Protein AF-A0A7X0BW01-F1 (afdb_monomer_lite)

Radius of gyration: 26.73 Å; chains: 1; bounding box: 48×59×83 Å

Foldseek 3Di:
DDPPPDDDPPVVVVVVVVVVVVVVVVVVVVVVVVVVLVVQLVVCVVVVVQDQLCLCVVVPADPQFDDDPLNGSSHDLQSRKGKGDKDKDFDPDPDFDDDPDDDTDGWIWIWIWMDHSPRPAIWIWIATPDPDTDTHGPVRVVVVVVVVVQVVCVVVVNHDPPADCADPVRAGPPPPPCVRPPDVPPPDD

InterPro domains:
  IPR054202 Protein of unknown function DUF6907 [PF21848] (56-156)

pLDDT: mean 80.4, std 12.15, range [48.12, 98.0]

Secondary structure (DSSP, 8-state):
----PPPPPHHHHHHHHHHHHHHHHHHHHHHHHHHHHHHHHHHHHHTT-----THHHHSPPPTT----GGGSTTS-TTT-EEE-PPEEEEE--S--EEETTTEEEPEEEEEEEEEETT-SS-EEEEEETTTEEEEEEHHHHHHHHHHHHHHHHHHTT----SS-SS-TTS--S-TT-TTTS--TT----

Sequence (189 aa):
MGNSTPEIPPTVRERALEAGRRAVEDYERTYQAEMRAHENAAHARQSGTAQPARWLADDPCPDWCVGSIDREDGTHPDDRAHFGPTHIVELVTMESTVSGHDRWEPVEAQIALDKRYREREARVIIGTGDDTHVWATLAEAEEIATTILDLVRQARGTWTPVVLPFDPNGGCPDATCANCHPLPGEVSA

Structure (mmCIF, N/CA/C/O backbone):
data_AF-A0A7X0BW01-F1
#
_entry.id   AF-A0A7X0BW01-F1
#
loop_
_atom_site.group_PDB
_atom_site.id
_atom_site.type_symbol
_atom_site.label_atom_id
_atom_site.label_alt_id
_atom_site.label_comp_id
_atom_site.label_asym_id
_atom_site.label_entity_id
_atom_site.label_seq_id
_atom_site.pdbx_PDB_ins_code
_atom_site.Cartn_x
_atom_site.Cartn_y
_atom_site.Cartn_z
_atom_site.occupancy
_atom_site.B_iso_or_equiv
_atom_site.auth_seq_id
_atom_site.auth_comp_id
_atom_site.auth_asym_id
_atom_site.auth_atom_id
_atom_site.pdbx_PDB_model_num
ATOM 1 N N . MET A 1 1 ? -12.376 38.011 25.607 1.00 48.22 1 MET A N 1
ATOM 2 C CA . MET A 1 1 ? -11.550 36.841 25.970 1.00 48.22 1 MET A CA 1
ATOM 3 C C . MET A 1 1 ? -10.457 36.759 24.922 1.00 48.22 1 MET A C 1
ATOM 5 O O . MET A 1 1 ? -10.793 36.671 23.750 1.00 48.22 1 MET A O 1
ATOM 9 N N . GLY A 1 2 ? -9.197 36.979 25.301 1.00 56.53 2 GLY A N 1
ATOM 10 C CA . GLY A 1 2 ? -8.091 37.021 24.343 1.00 56.53 2 GLY A CA 1
ATOM 11 C C . GLY A 1 2 ? -7.741 35.612 23.875 1.00 56.53 2 GLY A C 1
ATOM 12 O O . GLY A 1 2 ? -7.354 34.790 24.698 1.00 56.53 2 GLY A O 1
ATOM 13 N N . ASN A 1 3 ? -7.886 35.342 22.578 1.00 56.44 3 ASN A N 1
ATOM 14 C CA . ASN A 1 3 ? -7.335 34.145 21.946 1.00 56.44 3 ASN A CA 1
ATOM 15 C C . ASN A 1 3 ? -5.812 34.307 21.867 1.00 56.44 3 ASN A C 1
ATOM 17 O O . ASN A 1 3 ? -5.302 34.894 20.915 1.00 56.44 3 ASN A O 1
ATOM 21 N N . SER A 1 4 ? -5.079 33.828 22.871 1.00 64.31 4 SER A N 1
ATOM 22 C CA . SER A 1 4 ? -3.644 33.595 22.720 1.00 64.31 4 SER A CA 1
ATOM 23 C C . SER A 1 4 ? -3.467 32.263 22.000 1.00 64.31 4 SER A C 1
ATOM 25 O O . SER A 1 4 ? -3.675 31.206 22.598 1.00 64.31 4 SER A O 1
ATOM 27 N N . THR A 1 5 ? -3.124 32.307 20.715 1.00 65.81 5 THR A N 1
ATOM 28 C CA . THR A 1 5 ? -2.703 31.111 19.982 1.00 65.81 5 THR A CA 1
ATOM 29 C C . THR A 1 5 ? -1.501 30.507 20.713 1.00 65.81 5 THR A C 1
ATOM 31 O O . THR A 1 5 ? -0.536 31.236 20.955 1.00 65.81 5 THR A O 1
ATOM 34 N N . PRO A 1 6 ? -1.542 29.227 21.116 1.00 74.88 6 PRO A N 1
ATOM 35 C CA . PRO A 1 6 ? -0.418 28.615 21.807 1.00 74.88 6 PRO A CA 1
ATOM 36 C C . PRO A 1 6 ? 0.817 28.613 20.900 1.00 74.88 6 PRO A C 1
ATOM 38 O O . PRO A 1 6 ? 0.754 28.186 19.746 1.00 74.88 6 PRO A O 1
ATOM 41 N N . GLU A 1 7 ? 1.941 29.113 21.415 1.00 77.00 7 GLU A N 1
ATOM 42 C CA . GLU A 1 7 ? 3.214 29.060 20.701 1.00 77.00 7 GLU A CA 1
ATOM 43 C C . GLU A 1 7 ? 3.715 27.615 20.624 1.00 77.00 7 GLU A C 1
ATOM 45 O O . GLU A 1 7 ? 3.757 26.889 21.619 1.00 77.00 7 GLU A O 1
ATOM 50 N N . ILE A 1 8 ? 4.116 27.200 19.423 1.00 74.56 8 ILE A N 1
ATOM 51 C CA . ILE A 1 8 ? 4.723 25.889 19.193 1.00 74.56 8 ILE A CA 1
ATOM 52 C C . ILE A 1 8 ? 6.082 25.856 19.909 1.00 74.56 8 ILE A C 1
ATOM 54 O O . ILE A 1 8 ? 6.913 26.729 19.637 1.00 74.56 8 ILE A O 1
ATOM 58 N N . PRO A 1 9 ? 6.359 24.849 20.761 1.00 83.25 9 PRO A N 1
ATOM 59 C CA . PRO A 1 9 ? 7.653 24.725 21.420 1.00 83.25 9 PRO A CA 1
ATOM 60 C C . PRO A 1 9 ? 8.809 24.736 20.400 1.00 83.25 9 PRO A C 1
ATOM 62 O O . PRO A 1 9 ? 8.703 24.064 19.367 1.00 83.25 9 PRO A O 1
ATOM 65 N N . PRO A 1 10 ? 9.934 25.427 20.670 1.00 78.62 10 PRO A N 1
ATOM 66 C CA . PRO A 1 10 ? 11.065 25.509 19.738 1.00 78.62 10 PRO A CA 1
ATOM 67 C C . PRO A 1 10 ? 11.556 24.141 19.241 1.00 78.62 10 PRO A C 1
ATOM 69 O O . PRO A 1 10 ? 11.809 23.964 18.055 1.00 78.62 10 PRO A O 1
ATOM 72 N N . THR A 1 11 ? 11.556 23.133 20.115 1.00 83.50 11 THR A N 1
ATOM 73 C CA . THR A 1 11 ? 11.957 21.753 19.794 1.00 83.50 11 THR A CA 1
ATOM 74 C C . THR A 1 11 ? 10.998 21.031 18.843 1.00 83.50 11 THR A C 1
ATOM 76 O O . THR A 1 11 ? 11.386 20.082 18.164 1.00 83.50 11 THR A O 1
ATOM 79 N N . VAL A 1 12 ? 9.726 21.433 18.787 1.00 75.75 12 VAL A N 1
ATOM 80 C CA . VAL A 1 12 ? 8.759 20.915 17.805 1.00 75.75 12 VAL A CA 1
ATOM 81 C C . VAL A 1 12 ? 9.012 21.574 16.452 1.00 75.75 12 VAL A C 1
ATOM 83 O O . VAL A 1 12 ? 9.087 20.878 15.444 1.00 75.75 12 VAL A O 1
ATOM 86 N N . ARG A 1 13 ? 9.232 22.895 16.436 1.00 77.19 13 ARG A N 1
ATOM 87 C CA . ARG A 1 13 ? 9.557 23.645 15.215 1.00 77.19 13 ARG A CA 1
ATOM 88 C C . ARG A 1 13 ? 10.853 23.153 14.567 1.00 77.19 13 ARG A C 1
ATOM 90 O O . ARG A 1 13 ? 10.880 22.928 13.364 1.00 77.19 13 ARG A O 1
ATOM 97 N N . GLU A 1 14 ? 11.912 22.964 15.348 1.00 85.00 14 GLU A N 1
ATOM 98 C CA . GLU A 1 14 ? 13.200 22.468 14.848 1.00 85.00 14 GLU A CA 1
ATOM 99 C C . GLU A 1 14 ? 13.086 21.063 14.251 1.00 85.00 14 GLU A C 1
ATOM 101 O O . GLU A 1 14 ? 13.599 20.826 13.158 1.00 85.00 14 GLU A O 1
ATOM 106 N N . ARG A 1 15 ? 12.358 20.154 14.918 1.00 76.31 15 ARG A N 1
ATOM 107 C CA . ARG A 1 15 ? 12.098 18.803 14.396 1.00 76.31 15 ARG A CA 1
ATOM 108 C C . ARG A 1 15 ? 11.312 18.831 13.091 1.00 76.31 15 ARG A C 1
ATOM 110 O O . ARG A 1 15 ? 11.663 18.096 12.177 1.00 76.31 15 ARG A O 1
ATOM 117 N N . ALA A 1 16 ? 10.298 19.689 12.987 1.00 73.56 16 ALA A N 1
ATOM 118 C CA . ALA A 1 16 ? 9.530 19.846 11.755 1.00 73.56 16 ALA A CA 1
ATOM 119 C C . ALA A 1 16 ? 10.402 20.372 10.600 1.00 73.56 16 ALA A C 1
ATOM 121 O O . ALA A 1 16 ? 10.333 19.852 9.491 1.00 73.56 16 ALA A O 1
ATOM 122 N N . LEU A 1 17 ? 11.269 21.357 10.864 1.00 84.75 17 LEU A N 1
ATOM 123 C CA . LEU A 1 17 ? 12.189 21.894 9.856 1.00 84.75 17 LEU A CA 1
ATOM 124 C C . LEU A 1 17 ? 13.237 20.868 9.408 1.00 84.75 17 LEU A C 1
ATOM 126 O O . LEU A 1 17 ? 13.568 20.811 8.228 1.00 84.75 17 LEU A O 1
ATOM 130 N N . GLU A 1 18 ? 13.771 20.072 10.334 1.00 84.25 18 GLU A N 1
ATOM 131 C CA . GLU A 1 18 ? 14.698 18.985 10.009 1.00 84.25 18 GLU A CA 1
ATOM 132 C C . GLU A 1 18 ? 14.020 17.883 9.191 1.00 84.25 18 GLU A C 1
ATOM 134 O O . GLU A 1 18 ? 14.576 17.454 8.184 1.00 84.25 18 GLU A O 1
ATOM 139 N N . ALA A 1 19 ? 12.811 17.463 9.577 1.00 71.75 19 ALA A N 1
ATOM 140 C CA . ALA A 1 19 ? 12.033 16.488 8.816 1.00 71.75 19 ALA A CA 1
ATOM 141 C C . ALA A 1 19 ? 11.756 16.985 7.389 1.00 71.75 19 ALA A C 1
ATOM 143 O O . ALA A 1 19 ? 11.972 16.244 6.436 1.00 71.75 19 ALA A O 1
ATOM 144 N N . GLY A 1 20 ? 11.374 18.259 7.236 1.00 76.44 20 GLY A N 1
ATOM 145 C CA . GLY A 1 20 ? 11.162 18.870 5.924 1.00 76.44 20 GLY A CA 1
ATOM 146 C C . GLY A 1 20 ? 12.425 18.899 5.059 1.00 76.44 20 GLY A C 1
ATOM 147 O O . GLY A 1 20 ? 12.356 18.581 3.878 1.00 76.44 20 GLY A O 1
ATOM 148 N N . ARG A 1 21 ? 13.596 19.220 5.633 1.00 87.75 21 ARG A N 1
ATOM 149 C CA . ARG A 1 21 ? 14.869 19.161 4.890 1.00 87.75 21 ARG A CA 1
ATOM 150 C C . ARG A 1 21 ? 15.194 17.750 4.412 1.00 87.75 21 ARG A C 1
ATOM 152 O O . ARG A 1 21 ? 15.541 17.586 3.250 1.00 87.75 21 ARG A O 1
ATOM 159 N N . ARG A 1 22 ? 15.044 16.745 5.281 1.00 74.94 22 ARG A N 1
ATOM 160 C CA . ARG A 1 22 ? 15.290 15.342 4.911 1.00 74.94 22 ARG A CA 1
ATOM 161 C C . ARG A 1 22 ? 14.363 14.871 3.801 1.00 74.94 22 ARG A C 1
ATOM 163 O O . ARG A 1 22 ? 14.842 14.274 2.851 1.00 74.94 22 ARG A O 1
ATOM 170 N N . ALA A 1 23 ? 13.076 15.203 3.887 1.00 69.69 23 ALA A N 1
ATOM 171 C CA . ALA A 1 23 ? 12.111 14.867 2.845 1.00 69.69 23 ALA A CA 1
ATOM 172 C C . ALA A 1 23 ? 12.516 15.458 1.482 1.00 69.69 23 ALA A C 1
ATOM 174 O O . ALA A 1 23 ? 12.480 14.758 0.475 1.00 69.69 23 ALA A O 1
ATOM 175 N N . VAL A 1 24 ? 12.978 16.716 1.450 1.00 80.19 24 VAL A N 1
ATOM 176 C CA . VAL A 1 24 ? 13.491 17.344 0.218 1.00 80.19 24 VAL A CA 1
ATOM 177 C C . VAL A 1 24 ? 14.737 16.624 -0.306 1.00 80.19 24 VAL A C 1
ATOM 179 O O . VAL A 1 24 ? 14.799 16.308 -1.490 1.00 80.19 24 VAL A O 1
ATOM 182 N N . GLU A 1 25 ? 15.715 16.333 0.556 1.00 83.31 25 GLU A N 1
ATOM 183 C CA . GLU A 1 25 ? 16.947 15.631 0.163 1.00 83.31 25 GLU A CA 1
ATOM 184 C C . GLU A 1 25 ? 16.672 14.215 -0.372 1.00 83.31 25 GLU A C 1
ATOM 186 O O . GLU A 1 25 ? 17.301 13.775 -1.338 1.00 83.31 25 GLU A O 1
ATOM 191 N N . ASP A 1 26 ? 15.733 13.495 0.242 1.00 68.56 26 ASP A N 1
ATOM 192 C CA . ASP A 1 26 ? 15.339 12.156 -0.189 1.00 68.56 26 ASP A CA 1
ATOM 193 C C . ASP A 1 26 ? 14.567 12.202 -1.512 1.00 68.56 26 ASP A C 1
ATOM 195 O O . ASP A 1 26 ? 14.881 11.430 -2.421 1.00 68.56 26 ASP A O 1
ATOM 199 N N . TYR A 1 27 ? 13.657 13.165 -1.680 1.00 72.06 27 TYR A N 1
ATOM 200 C CA . TYR A 1 27 ? 12.967 13.398 -2.948 1.00 72.06 27 TYR A CA 1
ATOM 201 C C . TYR A 1 27 ? 13.948 13.711 -4.088 1.00 72.06 27 TYR A C 1
ATOM 203 O O . TYR A 1 27 ? 13.890 13.089 -5.149 1.00 72.06 27 TYR A O 1
ATOM 211 N N . GLU A 1 28 ? 14.898 14.629 -3.877 1.00 80.81 28 GLU A N 1
ATOM 212 C CA . GLU A 1 28 ? 15.907 14.977 -4.886 1.00 80.81 28 GLU A CA 1
ATOM 213 C C . GLU A 1 28 ? 16.754 13.764 -5.294 1.00 80.81 28 GLU A C 1
ATOM 215 O O . GLU A 1 28 ? 17.063 13.581 -6.476 1.00 80.81 28 GLU A O 1
ATOM 220 N N . ARG A 1 29 ? 17.113 12.911 -4.329 1.00 74.56 29 ARG A N 1
ATOM 221 C CA . ARG A 1 29 ? 17.877 11.683 -4.575 1.00 74.56 29 ARG A CA 1
ATOM 222 C C . ARG A 1 29 ? 17.091 10.694 -5.433 1.00 74.56 29 ARG A C 1
ATOM 224 O O . ARG A 1 29 ? 17.661 10.149 -6.382 1.00 74.56 29 ARG A O 1
ATOM 231 N N . THR A 1 30 ? 15.815 10.485 -5.112 1.00 67.44 30 THR A N 1
ATOM 232 C CA . THR A 1 30 ? 14.902 9.613 -5.863 1.00 67.44 30 THR A CA 1
ATOM 233 C C . THR A 1 30 ? 14.715 10.131 -7.283 1.00 67.44 30 THR A C 1
ATOM 235 O O . THR A 1 30 ? 15.015 9.415 -8.236 1.00 67.44 30 THR A O 1
ATOM 238 N N . TYR A 1 31 ? 14.384 11.414 -7.438 1.00 76.69 31 TYR A N 1
ATOM 239 C CA . TYR A 1 31 ? 14.220 12.049 -8.745 1.00 76.69 31 TYR A CA 1
ATOM 240 C C . TYR A 1 31 ? 15.479 11.916 -9.620 1.00 76.69 31 TYR A C 1
ATOM 242 O O . TYR A 1 31 ? 15.415 11.539 -10.789 1.00 76.69 31 TYR A O 1
ATOM 250 N N . GLN A 1 32 ? 16.670 12.156 -9.061 1.00 78.56 32 GLN A N 1
ATOM 251 C CA . GLN A 1 32 ? 17.926 11.981 -9.800 1.00 78.56 32 GLN A CA 1
ATOM 252 C C . GLN A 1 32 ? 18.214 10.523 -10.182 1.00 78.56 32 GLN A C 1
ATOM 254 O O . GLN A 1 32 ? 18.934 10.275 -11.155 1.00 78.56 32 GLN A O 1
ATOM 259 N N . ALA A 1 33 ? 17.755 9.551 -9.394 1.00 67.62 33 ALA A N 1
ATOM 260 C CA . ALA A 1 33 ? 17.881 8.137 -9.730 1.00 67.62 33 ALA A CA 1
ATOM 261 C C . ALA A 1 33 ? 16.943 7.767 -10.889 1.00 67.62 33 ALA A C 1
ATOM 263 O O . ALA A 1 33 ? 17.402 7.164 -11.861 1.00 67.62 33 ALA A O 1
ATOM 264 N N . GLU A 1 34 ? 15.688 8.216 -10.841 1.00 71.38 34 GLU A N 1
ATOM 265 C CA . GLU A 1 34 ? 14.697 8.022 -11.907 1.00 71.38 34 GLU A CA 1
ATOM 266 C C . GLU A 1 34 ? 15.150 8.646 -13.228 1.00 71.38 34 GLU A C 1
ATOM 268 O O . GLU A 1 34 ? 15.143 7.984 -14.267 1.00 71.38 34 GLU A O 1
ATOM 273 N N . MET A 1 35 ? 15.638 9.891 -13.199 1.00 82.50 35 MET A N 1
ATOM 274 C CA . MET A 1 35 ? 16.142 10.560 -14.402 1.00 82.50 35 MET A CA 1
ATOM 275 C C . MET A 1 35 ? 17.309 9.796 -15.036 1.00 82.50 35 MET A C 1
ATOM 277 O O . MET A 1 35 ? 17.333 9.603 -16.252 1.00 82.50 35 MET A O 1
ATOM 281 N N . ARG A 1 36 ? 18.238 9.276 -14.224 1.00 73.56 36 ARG A N 1
ATOM 282 C CA . ARG A 1 36 ? 19.332 8.423 -14.717 1.00 73.56 36 ARG A CA 1
ATOM 283 C C . ARG A 1 36 ? 18.824 7.100 -15.288 1.00 73.56 36 ARG A C 1
ATOM 285 O O . ARG A 1 36 ? 19.354 6.636 -16.296 1.00 73.56 36 ARG A O 1
ATOM 292 N N . ALA A 1 37 ? 17.810 6.487 -14.679 1.00 67.25 37 ALA A N 1
ATOM 293 C CA . ALA A 1 37 ? 17.191 5.273 -15.206 1.00 67.25 37 ALA A CA 1
ATOM 294 C C . ALA A 1 37 ? 16.538 5.529 -16.577 1.00 67.25 37 ALA A C 1
ATOM 296 O O . ALA A 1 37 ? 16.780 4.777 -17.525 1.00 67.25 37 ALA A O 1
ATOM 297 N N . HIS A 1 38 ? 15.810 6.640 -16.723 1.00 72.69 38 HIS A N 1
ATOM 298 C CA . HIS A 1 38 ? 15.234 7.076 -17.995 1.00 72.69 38 HIS A CA 1
ATOM 299 C C . HIS A 1 38 ? 16.296 7.328 -19.072 1.00 72.69 38 HIS A C 1
ATOM 301 O O . HIS A 1 38 ? 16.141 6.862 -20.204 1.00 72.69 38 HIS A O 1
ATOM 307 N N . GLU A 1 39 ? 17.384 8.025 -18.735 1.00 77.50 39 GLU A N 1
ATOM 308 C CA . GLU A 1 39 ? 18.507 8.269 -19.648 1.00 77.50 39 GLU A CA 1
ATOM 309 C C . GLU A 1 39 ? 19.168 6.960 -20.098 1.00 77.50 39 GLU A C 1
ATOM 311 O O . GLU A 1 39 ? 19.379 6.753 -21.295 1.00 77.50 39 GLU A O 1
ATOM 316 N N . ASN A 1 40 ? 19.422 6.035 -19.167 1.00 71.19 40 ASN A N 1
ATOM 317 C CA . ASN A 1 40 ? 19.983 4.718 -19.470 1.00 71.19 40 ASN A CA 1
ATOM 318 C C . ASN A 1 40 ? 19.064 3.906 -20.396 1.00 71.19 40 ASN A C 1
ATOM 320 O O . ASN A 1 40 ? 19.535 3.312 -21.370 1.00 71.19 40 ASN A O 1
ATOM 324 N N . ALA A 1 41 ? 17.753 3.911 -20.139 1.00 67.69 41 ALA A N 1
ATOM 325 C CA . ALA A 1 41 ? 16.766 3.230 -20.975 1.00 67.69 41 ALA A CA 1
ATOM 326 C C . ALA A 1 41 ? 16.662 3.858 -22.376 1.00 67.69 41 ALA A C 1
ATOM 328 O O . ALA A 1 41 ? 16.541 3.151 -23.380 1.00 67.69 41 ALA A O 1
ATOM 329 N N . ALA A 1 42 ? 16.720 5.189 -22.476 1.00 77.12 42 ALA A N 1
ATOM 330 C CA . ALA A 1 42 ? 16.749 5.894 -23.755 1.00 77.12 42 ALA A CA 1
ATOM 331 C C . ALA A 1 42 ? 18.024 5.569 -24.545 1.00 77.12 42 ALA A C 1
ATOM 333 O O . ALA A 1 42 ? 17.939 5.238 -25.730 1.00 77.12 42 ALA A O 1
ATOM 334 N N . HIS A 1 43 ? 19.186 5.584 -23.886 1.00 74.00 43 HIS A N 1
ATOM 335 C CA . HIS A 1 43 ? 20.457 5.207 -24.492 1.00 74.00 43 HIS A CA 1
ATOM 336 C C . HIS A 1 43 ? 20.419 3.763 -25.003 1.00 74.00 43 HIS A C 1
ATOM 338 O O . HIS A 1 43 ? 20.726 3.532 -26.167 1.00 74.00 43 HIS A O 1
ATOM 344 N N . ALA A 1 44 ? 19.958 2.804 -24.190 1.00 67.44 44 ALA A N 1
ATOM 345 C CA . ALA A 1 44 ? 19.849 1.397 -24.582 1.00 67.44 44 ALA A CA 1
ATOM 346 C C . ALA A 1 44 ? 18.940 1.180 -25.806 1.00 67.44 44 ALA A C 1
ATOM 348 O O . ALA A 1 44 ? 19.247 0.351 -26.669 1.00 67.44 44 ALA A O 1
ATOM 349 N N . ARG A 1 45 ? 17.838 1.939 -25.910 1.00 74.50 45 ARG A N 1
ATOM 350 C CA . ARG A 1 45 ? 16.964 1.939 -27.094 1.00 74.50 45 ARG A CA 1
ATOM 351 C C . ARG A 1 45 ? 17.681 2.487 -28.326 1.00 74.50 45 ARG A C 1
ATOM 353 O O . ARG A 1 45 ? 17.626 1.865 -29.383 1.00 74.50 45 ARG A O 1
ATOM 360 N N . GLN A 1 46 ? 18.381 3.613 -28.192 1.00 81.06 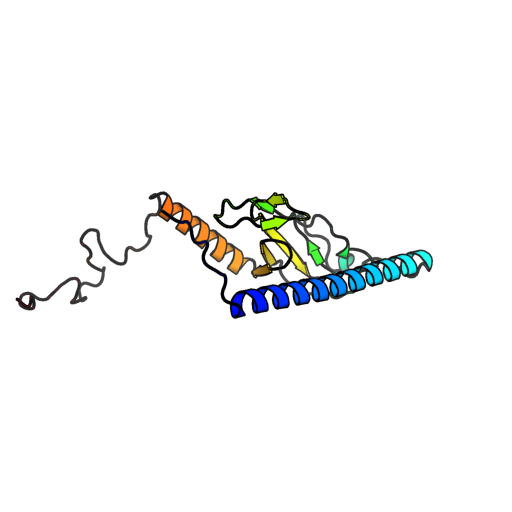46 GLN A N 1
ATOM 361 C CA . GLN A 1 46 ? 19.121 4.236 -29.295 1.00 81.06 46 GLN A CA 1
ATOM 362 C C . GLN A 1 46 ? 20.297 3.377 -29.780 1.00 81.06 46 GLN A C 1
ATOM 364 O O . GLN A 1 46 ? 20.541 3.302 -30.982 1.00 81.06 46 GLN A O 1
ATOM 369 N N . SER A 1 47 ? 21.000 2.693 -28.874 1.00 79.69 47 SER A N 1
ATOM 370 C CA . SER A 1 47 ? 22.108 1.792 -29.206 1.00 79.69 47 SER A CA 1
ATOM 371 C C . SER A 1 47 ? 21.659 0.404 -29.673 1.00 79.69 47 SER A C 1
ATOM 373 O O . SER A 1 47 ? 22.510 -0.419 -30.008 1.00 79.69 47 SER A O 1
ATOM 375 N N . GLY A 1 48 ? 20.352 0.110 -29.679 1.00 75.31 48 GLY A N 1
ATOM 376 C CA . GLY A 1 48 ? 19.819 -1.214 -30.018 1.00 75.31 48 GLY A CA 1
ATOM 377 C C . GLY A 1 48 ? 20.241 -2.316 -29.038 1.00 75.31 48 GLY A C 1
ATOM 378 O O . GLY A 1 48 ? 20.194 -3.495 -29.380 1.00 75.31 48 GLY A O 1
ATOM 379 N N . THR A 1 49 ? 20.687 -1.943 -27.835 1.00 70.19 49 THR A N 1
ATOM 380 C CA . THR A 1 49 ? 21.108 -2.876 -26.778 1.00 70.19 49 THR A CA 1
ATOM 381 C C . THR A 1 49 ? 20.013 -3.131 -25.749 1.00 70.19 49 THR A C 1
ATOM 383 O O . THR A 1 49 ? 20.237 -3.900 -24.815 1.00 70.19 49 THR A O 1
ATOM 386 N N . ALA A 1 50 ? 18.847 -2.494 -25.895 1.00 64.88 50 ALA A N 1
ATOM 387 C CA . ALA A 1 50 ? 17.646 -2.864 -25.161 1.00 64.88 50 ALA A CA 1
ATOM 388 C C . ALA A 1 50 ? 17.371 -4.356 -25.403 1.00 64.88 50 ALA A C 1
ATOM 390 O O . ALA A 1 50 ? 17.233 -4.794 -26.547 1.00 64.88 50 ALA A O 1
ATOM 391 N N . GLN A 1 51 ? 17.387 -5.151 -24.334 1.00 56.06 51 GLN A N 1
ATOM 392 C CA . GLN A 1 51 ? 17.040 -6.563 -24.423 1.00 56.06 51 GLN A CA 1
ATOM 393 C C . GLN A 1 51 ? 15.596 -6.739 -23.986 1.00 56.06 51 GLN A C 1
ATOM 395 O O . GLN A 1 51 ? 15.312 -6.291 -22.876 1.00 56.06 51 GLN A O 1
ATOM 400 N N . PRO A 1 52 ? 14.750 -7.459 -24.759 1.00 59.88 52 PRO A N 1
ATOM 401 C CA . PRO A 1 52 ? 13.388 -7.783 -24.349 1.00 59.88 52 PRO A CA 1
ATOM 402 C C . PRO A 1 52 ? 13.385 -8.230 -22.895 1.00 59.88 52 PRO A C 1
ATOM 404 O O . PRO A 1 52 ? 14.295 -8.962 -22.494 1.00 59.88 52 PRO A O 1
ATOM 407 N N . ALA A 1 53 ? 12.390 -7.797 -22.126 1.00 65.06 53 ALA A N 1
ATOM 408 C CA . ALA A 1 53 ? 12.119 -8.176 -20.752 1.00 65.06 53 ALA A CA 1
ATOM 409 C C . ALA A 1 53 ? 11.883 -9.691 -20.674 1.00 65.06 53 ALA A C 1
ATOM 411 O O . ALA A 1 53 ? 10.774 -10.168 -20.469 1.00 65.06 53 ALA A O 1
ATOM 412 N N . ARG A 1 54 ? 12.954 -10.476 -20.856 1.00 75.06 54 ARG A N 1
ATOM 413 C CA . ARG A 1 54 ? 12.954 -11.943 -20.924 1.00 75.06 54 ARG A CA 1
ATOM 414 C C . ARG A 1 54 ? 12.333 -12.545 -19.677 1.00 75.06 54 ARG A C 1
ATOM 416 O O . ARG A 1 54 ? 11.769 -13.623 -19.740 1.00 75.06 54 ARG A O 1
ATOM 423 N N . TRP A 1 55 ? 12.384 -11.803 -18.578 1.00 76.56 55 TRP A N 1
ATOM 424 C CA . TRP A 1 55 ? 11.747 -12.154 -17.327 1.00 76.56 55 TRP A CA 1
ATOM 425 C C . TRP A 1 55 ? 10.228 -12.332 -17.447 1.00 76.56 55 TRP A C 1
ATOM 427 O O . TRP A 1 55 ? 9.693 -13.194 -16.772 1.00 76.56 55 TRP A O 1
ATOM 437 N N . LEU A 1 56 ? 9.545 -11.607 -18.342 1.00 84.25 56 LEU A N 1
ATOM 438 C CA . LEU A 1 56 ? 8.117 -11.803 -18.621 1.00 84.25 56 LEU A CA 1
ATOM 439 C C . LEU A 1 56 ? 7.835 -13.102 -19.387 1.00 84.25 56 LEU A C 1
ATOM 441 O O . LEU A 1 56 ? 6.698 -13.561 -19.411 1.00 84.25 56 LEU A O 1
ATOM 445 N N . ALA A 1 57 ? 8.843 -13.695 -20.035 1.00 85.50 57 ALA A N 1
ATOM 446 C CA . ALA A 1 57 ? 8.704 -15.031 -20.609 1.00 85.50 57 ALA A CA 1
ATOM 447 C C . ALA A 1 57 ? 8.718 -16.106 -19.509 1.00 85.50 57 ALA A C 1
ATOM 449 O O . ALA A 1 57 ? 8.002 -17.098 -19.625 1.00 85.50 57 ALA A O 1
ATOM 450 N N . ASP A 1 58 ? 9.507 -15.885 -18.453 1.00 84.12 58 ASP A N 1
ATOM 451 C CA . ASP A 1 58 ? 9.638 -16.795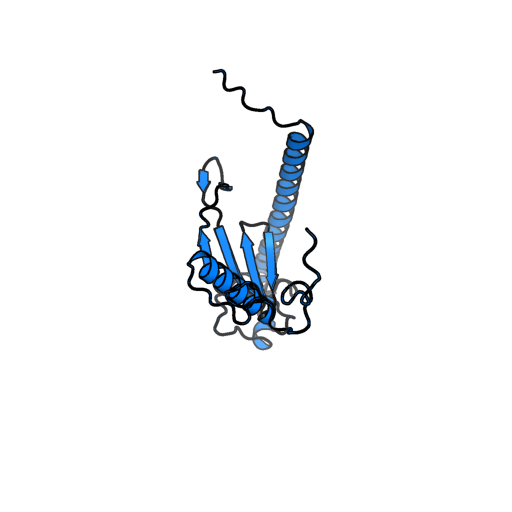 -17.310 1.00 84.12 58 ASP A CA 1
ATOM 452 C C . ASP A 1 58 ? 8.539 -16.572 -16.246 1.00 84.12 58 ASP A C 1
ATOM 454 O O . ASP A 1 58 ? 8.110 -17.524 -15.597 1.00 84.12 58 ASP A O 1
ATOM 458 N N . ASP A 1 59 ? 8.062 -15.334 -16.082 1.00 86.94 59 ASP A N 1
ATOM 459 C CA . ASP A 1 59 ? 7.001 -14.918 -15.153 1.00 86.94 59 ASP A CA 1
ATOM 460 C C . ASP A 1 59 ? 5.989 -13.998 -15.870 1.00 86.94 59 ASP A C 1
ATOM 462 O O . ASP A 1 59 ? 6.050 -12.769 -15.733 1.00 86.94 59 ASP A O 1
ATOM 466 N N . PRO A 1 60 ? 5.085 -14.566 -16.693 1.00 90.19 60 PRO A N 1
ATOM 467 C CA . PRO A 1 60 ? 4.125 -13.787 -17.468 1.00 90.19 60 PRO A CA 1
ATOM 468 C C . PRO A 1 60 ? 3.183 -12.985 -16.569 1.00 90.19 60 PRO A C 1
ATOM 470 O O . PRO A 1 60 ? 2.866 -13.391 -15.450 1.00 90.19 60 PRO A O 1
ATOM 473 N N . CYS A 1 61 ? 2.704 -11.849 -17.086 1.00 91.12 61 CYS A N 1
ATOM 474 C CA . CYS A 1 61 ? 1.764 -10.991 -16.371 1.00 91.12 61 CYS A CA 1
ATOM 475 C C . CYS A 1 61 ? 0.530 -11.787 -15.918 1.00 91.12 61 CYS A C 1
ATOM 477 O O . CYS A 1 61 ? -0.158 -12.352 -16.773 1.00 91.12 61 CYS A O 1
ATOM 479 N N . PRO A 1 62 ? 0.212 -11.807 -14.613 1.00 93.69 62 PRO A N 1
ATOM 480 C CA . PRO A 1 62 ? -1.048 -12.366 -14.150 1.00 93.69 62 PRO A CA 1
ATOM 481 C C . PRO A 1 62 ? -2.221 -11.470 -14.578 1.00 93.69 62 PRO A C 1
ATOM 483 O O . PRO A 1 62 ? -2.034 -10.283 -14.847 1.00 93.69 62 PRO A O 1
ATOM 486 N N . ASP A 1 63 ? -3.441 -12.015 -14.586 1.00 96.38 63 ASP A N 1
ATOM 487 C CA . ASP A 1 63 ? -4.643 -11.329 -15.098 1.00 96.38 63 ASP A CA 1
ATOM 488 C C . ASP A 1 63 ? -4.965 -10.001 -14.389 1.00 96.38 63 ASP A C 1
ATOM 490 O O . ASP A 1 63 ? -5.598 -9.120 -14.967 1.00 96.38 63 ASP A O 1
ATOM 494 N N . TRP A 1 64 ? -4.530 -9.838 -13.135 1.00 95.12 64 TRP A N 1
ATOM 495 C CA . TRP A 1 64 ? -4.717 -8.605 -12.363 1.00 95.12 64 TRP A CA 1
ATOM 496 C C . TRP A 1 64 ? -3.702 -7.506 -12.702 1.00 95.12 64 TRP A C 1
ATOM 498 O O . TRP A 1 64 ? -3.865 -6.365 -12.272 1.00 95.12 64 TRP A O 1
ATOM 508 N N . CYS A 1 65 ? -2.635 -7.834 -13.428 1.00 94.75 65 CYS A N 1
ATOM 509 C CA . CYS A 1 65 ? -1.500 -6.947 -13.622 1.00 94.75 65 CYS A CA 1
ATOM 510 C C . CYS A 1 65 ? -1.790 -5.917 -14.723 1.00 94.75 65 CYS A C 1
ATOM 512 O O . CYS A 1 65 ? -1.868 -6.260 -15.906 1.00 94.75 65 CYS A O 1
ATOM 514 N N . VAL A 1 66 ? -1.868 -4.632 -14.373 1.00 93.06 66 VAL A N 1
ATOM 515 C CA . VAL A 1 66 ? -2.316 -3.568 -15.294 1.00 93.06 66 VAL A CA 1
ATOM 516 C C . VAL A 1 66 ? -1.208 -2.981 -16.164 1.00 93.06 66 VAL A C 1
ATOM 518 O O . VAL A 1 66 ? -1.471 -2.558 -17.286 1.00 93.06 66 VAL A O 1
ATOM 521 N N . GLY A 1 67 ? 0.039 -2.982 -15.703 1.00 84.12 67 GLY A N 1
ATOM 522 C CA . GLY A 1 67 ? 1.109 -2.245 -16.382 1.00 84.12 67 GLY A CA 1
ATOM 523 C C . GLY A 1 67 ? 1.932 -1.449 -15.407 1.00 84.12 67 GLY A C 1
ATOM 524 O O . GLY A 1 67 ? 1.362 -0.833 -14.521 1.00 84.12 67 GLY A O 1
ATOM 525 N N . SER A 1 68 ? 3.243 -1.397 -15.611 1.00 79.62 68 SER A N 1
ATOM 526 C CA . SER A 1 68 ? 4.039 -0.261 -15.152 1.00 79.62 68 SER A CA 1
ATOM 527 C C . SER A 1 68 ? 5.241 -0.064 -16.071 1.00 79.62 68 SER A C 1
ATOM 529 O O . SER A 1 68 ? 5.527 -0.905 -16.933 1.00 79.62 68 SER A O 1
ATOM 531 N N . ILE A 1 69 ? 5.936 1.053 -15.866 1.00 73.50 69 ILE A N 1
ATOM 532 C CA . ILE A 1 69 ? 7.237 1.329 -16.478 1.00 73.50 69 ILE A CA 1
ATOM 533 C C . ILE A 1 69 ? 8.287 0.269 -16.105 1.00 73.50 69 ILE A C 1
ATOM 535 O O . ILE A 1 69 ? 9.210 0.010 -16.872 1.00 73.50 69 ILE A O 1
ATOM 539 N N . ASP A 1 70 ? 8.095 -0.440 -14.994 1.00 79.00 70 ASP A N 1
ATOM 540 C CA . ASP A 1 70 ? 9.004 -1.480 -14.499 1.00 79.00 70 ASP A CA 1
ATOM 541 C C . ASP A 1 70 ? 8.914 -2.803 -15.275 1.00 79.00 70 ASP A C 1
ATOM 543 O O . ASP A 1 70 ? 9.634 -3.768 -15.003 1.00 79.00 70 ASP A O 1
ATOM 547 N N . ARG A 1 71 ? 8.026 -2.855 -16.274 1.00 74.31 71 ARG A N 1
ATOM 548 C CA . ARG A 1 71 ? 7.938 -3.948 -17.247 1.00 74.31 71 ARG A CA 1
ATOM 549 C C . ARG A 1 71 ? 8.913 -3.798 -18.406 1.00 74.31 71 ARG A C 1
ATOM 551 O O . ARG A 1 71 ? 9.050 -4.734 -19.194 1.00 74.31 71 ARG A O 1
ATOM 558 N N . GLU A 1 72 ? 9.539 -2.635 -18.557 1.00 72.94 72 GLU A N 1
ATOM 559 C CA . GLU A 1 72 ? 10.388 -2.358 -19.704 1.00 72.94 72 GLU A CA 1
ATOM 560 C C . GLU A 1 72 ? 11.726 -3.106 -19.635 1.00 72.94 72 GLU A C 1
ATOM 562 O O . GLU A 1 72 ? 12.291 -3.406 -18.584 1.00 72.94 72 GLU A O 1
ATOM 567 N N . ASP A 1 73 ? 12.274 -3.367 -20.815 1.00 67.31 73 ASP A N 1
ATOM 568 C CA . ASP A 1 73 ? 13.602 -3.935 -21.054 1.00 67.31 73 ASP A CA 1
ATOM 569 C C . ASP A 1 73 ? 14.721 -3.229 -20.274 1.00 67.31 73 ASP A C 1
ATOM 571 O O . ASP A 1 73 ? 15.695 -3.854 -19.846 1.00 67.31 73 ASP A O 1
ATOM 575 N N . GLY A 1 74 ? 14.578 -1.909 -20.118 1.00 67.75 74 GLY A N 1
ATOM 576 C CA . GLY A 1 74 ? 15.531 -1.042 -19.433 1.00 67.75 74 GLY A CA 1
ATOM 577 C C . GLY A 1 74 ? 15.450 -1.101 -17.909 1.00 67.75 74 GLY A C 1
ATOM 578 O O . GLY A 1 74 ? 16.363 -0.603 -17.251 1.00 67.75 74 GLY A O 1
ATOM 579 N N . THR A 1 75 ? 14.407 -1.712 -17.344 1.00 71.38 75 THR A N 1
ATOM 580 C CA . THR A 1 75 ? 14.220 -1.787 -15.896 1.00 71.38 75 THR A CA 1
ATOM 581 C C . THR A 1 75 ? 15.235 -2.742 -15.283 1.00 71.38 75 THR A C 1
ATOM 583 O O . THR A 1 75 ? 15.394 -3.901 -15.709 1.00 71.38 75 THR A O 1
ATOM 586 N N . HIS A 1 76 ? 15.934 -2.242 -14.262 1.00 74.25 76 HIS A N 1
ATOM 587 C CA . HIS A 1 76 ? 16.914 -3.016 -13.520 1.00 74.25 76 HIS A CA 1
ATOM 588 C C . HIS A 1 76 ? 16.264 -4.299 -12.970 1.00 74.25 76 HIS A C 1
ATOM 590 O O . HIS A 1 76 ? 15.119 -4.258 -12.523 1.00 74.25 76 HIS A O 1
ATOM 596 N N . PRO A 1 77 ? 16.953 -5.457 -12.983 1.00 73.12 77 PRO A N 1
ATOM 597 C CA . PRO A 1 77 ? 16.351 -6.727 -12.584 1.00 73.12 77 PRO A CA 1
ATOM 598 C C . PRO A 1 77 ? 15.680 -6.763 -11.208 1.00 73.12 77 PRO A C 1
ATOM 600 O O . PRO A 1 77 ? 14.761 -7.557 -11.022 1.00 73.12 77 PRO A O 1
ATOM 603 N N . ASP A 1 78 ? 16.144 -5.941 -10.267 1.00 72.94 78 ASP A N 1
ATOM 604 C CA . ASP A 1 78 ? 15.593 -5.871 -8.908 1.00 72.94 78 ASP A CA 1
ATOM 605 C C . ASP A 1 78 ? 14.360 -4.951 -8.788 1.00 72.94 78 ASP A C 1
ATOM 607 O O . ASP A 1 78 ? 13.609 -5.089 -7.824 1.00 72.94 78 ASP A O 1
ATOM 611 N N . ASP A 1 79 ? 14.125 -4.082 -9.777 1.00 79.25 79 ASP A N 1
ATOM 612 C CA . ASP A 1 79 ? 12.982 -3.154 -9.817 1.00 79.25 79 ASP A CA 1
ATOM 613 C C . ASP A 1 79 ? 11.811 -3.720 -10.635 1.00 79.25 79 ASP A C 1
ATOM 615 O O . ASP A 1 79 ? 10.708 -3.188 -10.621 1.00 79.25 79 ASP A O 1
ATOM 619 N N . ARG A 1 80 ? 12.028 -4.838 -11.336 1.00 85.81 80 ARG A N 1
ATOM 620 C CA . ARG A 1 80 ? 10.998 -5.514 -12.131 1.00 85.81 80 ARG A CA 1
ATOM 621 C C . ARG A 1 80 ? 9.882 -6.032 -11.240 1.00 85.81 80 ARG A C 1
ATOM 623 O O . ARG A 1 80 ? 10.127 -6.832 -10.331 1.00 85.81 80 ARG A O 1
ATOM 630 N N . ALA A 1 81 ? 8.658 -5.644 -11.561 1.00 90.88 81 ALA A N 1
ATOM 631 C CA . ALA A 1 81 ? 7.494 -6.009 -10.779 1.00 90.88 81 ALA A CA 1
ATOM 632 C C . ALA A 1 81 ? 6.209 -6.042 -11.612 1.00 90.88 81 ALA A C 1
ATOM 634 O O . ALA A 1 81 ? 6.112 -5.511 -12.722 1.00 90.88 81 ALA A O 1
ATOM 635 N N . HIS A 1 82 ? 5.216 -6.714 -11.047 1.00 92.69 82 HIS A N 1
ATOM 636 C CA . HIS A 1 82 ? 3.843 -6.758 -11.511 1.00 92.69 82 HIS A CA 1
ATOM 637 C C . HIS A 1 82 ? 2.995 -5.875 -10.603 1.00 92.69 82 HIS A C 1
ATOM 639 O O . HIS A 1 82 ? 2.912 -6.145 -9.410 1.00 92.69 82 HIS A O 1
ATOM 645 N N . PHE A 1 83 ? 2.320 -4.878 -11.171 1.00 94.00 83 PHE A N 1
ATOM 646 C CA . PHE A 1 83 ? 1.447 -3.968 -10.430 1.00 94.00 83 PHE A CA 1
ATOM 647 C C . PHE A 1 83 ? -0.016 -4.195 -10.782 1.00 94.00 83 PHE A C 1
ATOM 649 O O . PHE A 1 83 ? -0.380 -4.308 -11.957 1.00 94.00 83 PHE A O 1
ATOM 656 N N . GLY A 1 84 ? -0.848 -4.274 -9.751 1.00 94.75 84 GLY A N 1
ATOM 657 C CA . GLY A 1 84 ? -2.295 -4.254 -9.870 1.00 94.75 84 GLY A CA 1
ATOM 658 C C . GLY A 1 84 ? -2.832 -2.829 -9.960 1.00 94.75 84 GLY A C 1
ATOM 659 O O . GLY A 1 84 ? -2.073 -1.866 -9.856 1.00 94.75 84 GLY A O 1
ATOM 660 N N . PRO A 1 85 ? -4.147 -2.674 -10.162 1.00 94.56 85 PRO A N 1
ATOM 661 C CA . PRO A 1 85 ? -4.772 -1.365 -10.082 1.00 94.56 85 PRO A CA 1
ATOM 662 C C . PRO A 1 85 ? -4.620 -0.789 -8.668 1.00 94.56 85 PRO A C 1
ATOM 664 O O . PRO A 1 85 ? -4.832 -1.494 -7.679 1.00 94.56 85 PRO A O 1
ATOM 667 N N . THR A 1 86 ? -4.295 0.500 -8.582 1.00 94.06 86 THR A N 1
ATOM 668 C CA . THR A 1 86 ? -4.325 1.238 -7.317 1.00 94.06 86 THR A CA 1
ATOM 669 C C . THR A 1 86 ? -5.748 1.691 -7.029 1.00 94.06 86 THR A C 1
ATOM 671 O O . THR A 1 86 ? -6.380 2.379 -7.833 1.00 94.06 86 THR A O 1
ATOM 674 N N . HIS A 1 87 ? -6.254 1.313 -5.864 1.00 95.56 87 HIS A N 1
ATOM 675 C CA . HIS A 1 87 ? -7.500 1.809 -5.308 1.00 95.56 87 HIS A CA 1
ATOM 676 C C . HIS A 1 87 ? -7.202 2.937 -4.329 1.00 95.56 87 HIS A C 1
ATOM 678 O O . HIS A 1 87 ? -6.431 2.756 -3.390 1.00 95.56 87 HIS A O 1
ATOM 684 N N . ILE A 1 88 ? -7.838 4.084 -4.549 1.00 93.62 88 ILE A N 1
ATOM 685 C CA . ILE A 1 88 ? -7.704 5.267 -3.702 1.00 93.62 88 ILE A CA 1
ATOM 686 C C . ILE A 1 88 ? -8.986 5.427 -2.888 1.00 93.62 88 ILE A C 1
ATOM 688 O O . ILE A 1 88 ? -10.091 5.382 -3.435 1.00 93.62 88 ILE A O 1
ATOM 692 N N . VAL A 1 89 ? -8.834 5.594 -1.578 1.00 93.94 89 VAL A N 1
ATOM 693 C CA . VAL A 1 89 ? -9.922 5.876 -0.643 1.00 93.94 89 VAL A CA 1
ATOM 694 C C . VAL A 1 89 ? -9.630 7.204 0.041 1.00 93.94 89 VAL A C 1
ATOM 696 O O . VAL A 1 89 ? -8.705 7.301 0.845 1.00 93.94 89 VAL A O 1
ATOM 699 N N . GLU A 1 90 ? -10.436 8.221 -0.251 1.00 92.12 90 GLU A N 1
ATOM 700 C CA . GLU A 1 90 ? -10.395 9.488 0.480 1.00 92.12 90 GLU A CA 1
ATOM 701 C C . GLU A 1 90 ? -10.847 9.263 1.929 1.00 92.12 90 GLU A C 1
ATOM 703 O O . GLU A 1 90 ? -11.950 8.773 2.201 1.00 92.12 90 GLU A O 1
ATOM 708 N N . LEU A 1 91 ? -9.991 9.626 2.877 1.00 88.12 91 LEU A N 1
ATOM 709 C CA . LEU A 1 91 ? -10.265 9.543 4.300 1.00 88.12 91 LEU A CA 1
ATOM 710 C C . LEU A 1 91 ? -10.764 10.898 4.802 1.00 88.12 91 LEU A C 1
ATOM 712 O O . LEU A 1 91 ? -10.083 11.919 4.704 1.00 88.12 91 LEU A O 1
ATOM 716 N N . VAL A 1 92 ? -11.949 10.898 5.412 1.00 83.25 92 VAL A N 1
ATOM 717 C CA . VAL A 1 92 ? -12.447 12.057 6.160 1.00 83.25 92 VAL A CA 1
ATOM 718 C C . VAL A 1 92 ? -11.790 12.049 7.536 1.00 83.25 92 VAL A C 1
ATOM 720 O O . VAL A 1 92 ? -12.307 11.476 8.495 1.00 83.25 92 VAL A O 1
ATOM 723 N N . THR A 1 93 ? -10.613 12.652 7.615 1.00 76.94 93 THR A N 1
ATOM 724 C CA . THR A 1 93 ? -9.856 12.833 8.854 1.00 76.94 93 THR A CA 1
ATOM 725 C C . THR A 1 93 ? -10.040 14.262 9.377 1.00 76.94 93 THR A C 1
ATOM 727 O O . THR A 1 93 ? -10.505 15.159 8.675 1.00 76.94 93 THR A O 1
ATOM 730 N N . MET A 1 94 ? -9.668 14.499 10.637 1.00 67.75 94 MET A N 1
ATOM 731 C CA . MET A 1 94 ? -9.534 15.864 11.177 1.00 67.75 94 MET A CA 1
ATOM 732 C C . MET A 1 94 ? -8.215 16.533 10.747 1.00 67.75 94 MET A C 1
ATOM 734 O O . MET A 1 94 ? -7.960 17.682 11.103 1.00 67.75 94 MET A O 1
ATOM 738 N N . GLU A 1 95 ? -7.370 15.802 10.022 1.00 65.56 95 GLU A N 1
ATOM 739 C CA . GLU A 1 95 ? -6.020 16.187 9.631 1.00 65.56 95 GLU A CA 1
ATOM 740 C C . GLU A 1 95 ? -5.995 16.383 8.121 1.00 65.56 95 GLU A C 1
ATOM 742 O O . GLU A 1 95 ? -6.095 15.426 7.362 1.00 65.56 95 GLU A O 1
ATOM 747 N N . SER A 1 96 ? -5.890 17.624 7.669 1.00 60.53 96 SER A N 1
ATOM 748 C CA . SER A 1 96 ? -5.770 17.923 6.249 1.00 60.53 96 SER A CA 1
ATOM 749 C C . SER A 1 96 ? -4.308 17.843 5.809 1.00 60.53 96 SER A C 1
ATOM 751 O O . SER A 1 96 ? -3.415 18.334 6.505 1.00 60.53 96 SER A O 1
ATOM 753 N N . THR A 1 97 ? -4.055 17.253 4.643 1.00 65.50 97 THR A N 1
ATOM 754 C CA . THR A 1 97 ? -2.732 17.271 4.008 1.00 65.50 97 THR A CA 1
ATOM 755 C C . THR A 1 97 ? -2.608 18.486 3.098 1.00 65.50 97 THR A C 1
ATOM 757 O O . THR A 1 97 ? -3.574 18.905 2.456 1.00 65.50 97 THR A O 1
ATOM 760 N N . VAL A 1 98 ? -1.417 19.087 3.071 1.00 64.06 98 VAL A N 1
ATOM 761 C CA . VAL A 1 98 ? -1.093 20.160 2.126 1.00 64.06 98 VAL A CA 1
ATOM 762 C C . VAL A 1 98 ? -0.523 19.501 0.876 1.00 64.06 98 VAL A C 1
ATOM 764 O O . VAL A 1 98 ? 0.587 18.978 0.913 1.00 64.06 98 VAL A O 1
ATOM 767 N N . SER A 1 99 ? -1.295 19.511 -0.206 1.00 55.94 99 SER A N 1
ATOM 768 C CA . SER A 1 99 ? -0.886 19.000 -1.516 1.00 55.94 99 SER A CA 1
ATOM 769 C 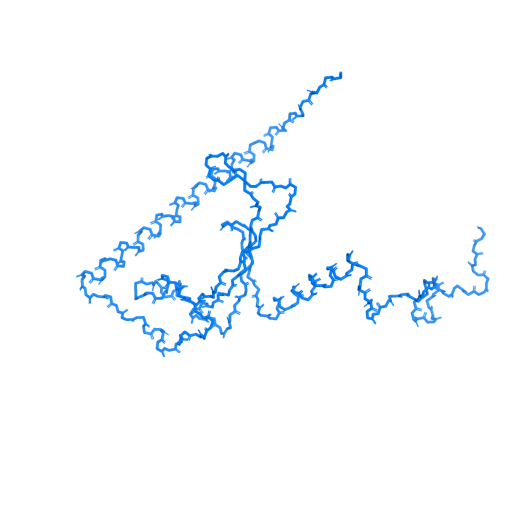C . SER A 1 99 ? -0.557 20.182 -2.425 1.00 55.94 99 SER A C 1
ATOM 771 O O . SER A 1 99 ? -1.405 21.040 -2.696 1.00 55.94 99 SER A O 1
ATOM 773 N N . GLY A 1 100 ? 0.707 20.279 -2.851 1.00 56.56 100 GLY A N 1
ATOM 774 C CA . GLY A 1 100 ? 1.199 21.400 -3.656 1.00 56.56 100 GLY A CA 1
ATOM 775 C C . GLY A 1 100 ? 1.015 22.777 -2.994 1.00 56.56 100 GLY A C 1
ATOM 776 O O . GLY A 1 100 ? 0.681 22.892 -1.818 1.00 56.56 100 GLY A O 1
ATOM 777 N N . HIS A 1 101 ? 1.288 23.850 -3.743 1.00 48.12 101 HIS A N 1
ATOM 778 C CA . HIS A 1 101 ? 1.268 25.240 -3.262 1.00 48.12 101 HIS A CA 1
ATOM 779 C C . HIS A 1 101 ? -0.130 25.703 -2.772 1.00 48.12 101 HIS A C 1
ATOM 781 O O . HIS A 1 101 ? -0.859 26.369 -3.507 1.00 48.12 101 HIS A O 1
ATOM 787 N N . ASP A 1 102 ? -0.470 25.381 -1.519 1.00 58.66 102 ASP A N 1
ATOM 788 C CA . ASP A 1 102 ? -1.582 25.907 -0.704 1.00 58.66 102 ASP A CA 1
ATOM 789 C C . ASP A 1 102 ? -2.988 25.309 -0.922 1.00 58.66 102 ASP A C 1
ATOM 791 O O . ASP A 1 102 ? -3.993 25.974 -0.642 1.00 58.66 102 ASP A O 1
ATOM 795 N N . ARG A 1 103 ? -3.109 24.051 -1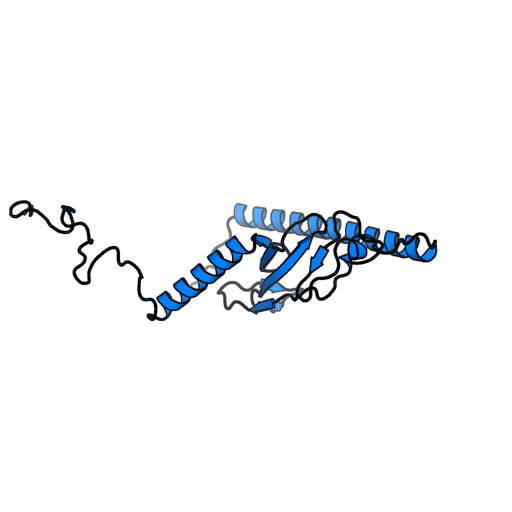.370 1.00 62.78 103 ARG A N 1
ATOM 796 C CA . ARG A 1 103 ? -4.410 23.355 -1.379 1.00 62.78 103 ARG A CA 1
ATOM 797 C C . ARG A 1 103 ? -4.501 22.323 -0.264 1.00 62.78 103 ARG A C 1
ATOM 799 O O . ARG A 1 103 ? -3.618 21.491 -0.081 1.00 62.78 103 ARG A O 1
ATOM 806 N N . TRP A 1 104 ? -5.595 22.413 0.487 1.00 72.31 104 TRP A N 1
ATOM 807 C CA . TRP A 1 104 ? -5.986 21.394 1.448 1.00 72.31 104 TRP A CA 1
ATOM 808 C C . TRP A 1 104 ? -6.717 20.289 0.702 1.00 72.31 104 TRP A C 1
ATOM 810 O O . TRP A 1 104 ? -7.775 20.540 0.120 1.00 72.31 104 TRP A O 1
ATOM 820 N N . GLU A 1 105 ? -6.154 19.091 0.734 1.00 78.31 105 GLU A N 1
ATOM 821 C CA . GLU A 1 105 ? -6.747 17.901 0.130 1.00 78.31 105 GLU A CA 1
ATOM 822 C C . GLU A 1 105 ? -7.011 16.854 1.225 1.00 78.31 105 GLU A C 1
ATOM 824 O O . GLU A 1 105 ? -6.296 16.840 2.240 1.00 78.31 105 GLU A O 1
ATOM 829 N N . PRO A 1 106 ? -8.069 16.029 1.090 1.00 81.69 106 PRO A N 1
ATOM 830 C CA . PRO A 1 106 ? -8.290 14.899 1.984 1.00 81.69 106 PRO A CA 1
ATOM 831 C C . PRO A 1 106 ? -7.080 13.965 1.989 1.00 81.69 106 PRO A C 1
ATOM 833 O O . PRO A 1 106 ? -6.386 13.829 0.985 1.00 81.69 106 PRO A O 1
ATOM 836 N N . VAL A 1 107 ? -6.855 13.285 3.112 1.00 86.06 107 VAL A N 1
ATOM 837 C CA . VAL A 1 107 ? -5.842 12.229 3.161 1.00 86.06 107 VAL A CA 1
ATOM 838 C C . VAL A 1 107 ? -6.320 11.073 2.293 1.00 86.06 107 VAL A C 1
ATOM 840 O O . VAL A 1 107 ? -7.401 10.536 2.518 1.00 86.06 107 VAL A O 1
ATOM 843 N N . GLU A 1 108 ? -5.514 10.663 1.325 1.00 90.00 108 GLU A N 1
ATOM 844 C CA . GLU A 1 108 ? -5.801 9.504 0.488 1.00 90.00 108 GLU A CA 1
ATOM 845 C C . GLU A 1 108 ? -5.107 8.258 1.041 1.00 90.00 108 GLU A C 1
ATOM 847 O O . GLU A 1 108 ? -3.897 8.261 1.276 1.00 90.00 108 GLU A O 1
ATOM 852 N N . ALA A 1 109 ? -5.870 7.180 1.230 1.00 92.81 109 ALA A N 1
ATOM 853 C CA . ALA A 1 109 ? -5.322 5.845 1.423 1.00 92.81 109 ALA A CA 1
ATOM 854 C C . ALA A 1 109 ? -5.235 5.129 0.074 1.00 92.81 109 ALA A C 1
ATOM 856 O O . ALA A 1 109 ? -6.241 4.987 -0.624 1.00 92.81 109 ALA A O 1
ATOM 857 N N . GLN A 1 110 ? -4.045 4.653 -0.272 1.00 94.75 110 GLN A N 1
ATOM 858 C CA . GLN A 1 110 ? -3.785 3.899 -1.491 1.00 94.75 110 GLN A CA 1
ATOM 859 C C . GLN A 1 110 ? -3.630 2.417 -1.162 1.00 94.75 110 GLN A C 1
ATOM 861 O O . GLN A 1 110 ? -2.937 2.045 -0.213 1.00 94.75 110 GLN A O 1
ATOM 866 N N . ILE A 1 111 ? -4.287 1.568 -1.949 1.00 96.31 111 ILE A N 1
ATOM 867 C CA . ILE A 1 111 ? -4.232 0.114 -1.818 1.00 96.31 111 ILE A CA 1
ATOM 868 C C . ILE A 1 111 ? -3.970 -0.480 -3.198 1.00 96.31 111 ILE A C 1
ATOM 870 O O . ILE A 1 111 ? -4.753 -0.260 -4.120 1.00 96.31 111 ILE A O 1
ATOM 874 N N . ALA A 1 112 ? -2.896 -1.246 -3.349 1.00 95.88 112 ALA A N 1
ATOM 875 C CA . ALA A 1 112 ? -2.523 -1.857 -4.623 1.00 95.88 112 ALA A CA 1
ATOM 876 C C . ALA A 1 112 ? -1.948 -3.263 -4.424 1.00 95.88 112 ALA A C 1
ATOM 878 O O . ALA A 1 112 ? -1.499 -3.615 -3.334 1.00 95.88 112 ALA A O 1
ATOM 879 N N . LEU A 1 113 ? -1.942 -4.067 -5.490 1.00 96.62 113 LEU A N 1
ATOM 880 C CA . LEU A 1 113 ? -1.161 -5.304 -5.541 1.00 96.62 113 LEU A CA 1
ATOM 881 C C . LEU A 1 113 ? 0.206 -5.030 -6.161 1.00 96.62 113 LEU A C 1
ATOM 883 O O . LEU A 1 113 ? 0.297 -4.348 -7.181 1.00 96.62 113 LEU A O 1
ATOM 887 N N . ASP A 1 114 ? 1.238 -5.624 -5.582 1.00 94.94 114 ASP A N 1
ATOM 888 C CA . ASP A 1 114 ? 2.596 -5.658 -6.120 1.00 94.94 114 ASP A CA 1
ATOM 889 C C . ASP A 1 114 ? 3.130 -7.092 -6.049 1.00 94.94 114 ASP A C 1
ATOM 891 O O . ASP A 1 114 ? 2.877 -7.816 -5.089 1.00 94.94 114 ASP A O 1
ATOM 895 N N . LYS A 1 115 ? 3.863 -7.529 -7.067 1.00 94.62 115 LYS A N 1
ATOM 896 C CA . LYS A 1 115 ? 4.660 -8.757 -7.026 1.00 94.62 115 LYS A CA 1
ATOM 897 C C . LYS A 1 115 ? 5.978 -8.490 -7.728 1.00 94.62 115 LYS A C 1
ATOM 899 O O . LYS A 1 115 ? 6.023 -8.393 -8.956 1.00 94.62 115 LYS A O 1
ATOM 904 N N . ARG A 1 116 ? 7.069 -8.458 -6.969 1.00 90.00 116 ARG A N 1
ATOM 905 C CA . ARG A 1 116 ? 8.409 -8.292 -7.544 1.00 90.00 116 ARG A CA 1
ATOM 906 C C . ARG A 1 116 ? 8.869 -9.563 -8.257 1.00 90.00 116 ARG A C 1
ATOM 908 O O . ARG A 1 116 ? 8.487 -10.667 -7.881 1.00 90.00 116 ARG A O 1
ATOM 915 N N . TYR A 1 117 ? 9.763 -9.428 -9.236 1.00 81.50 117 TYR A N 1
ATOM 916 C CA . TYR A 1 117 ? 10.238 -10.515 -10.112 1.00 81.50 117 TYR A CA 1
ATOM 917 C C . TYR A 1 117 ? 10.769 -11.768 -9.378 1.00 81.50 117 TYR A C 1
ATOM 919 O O . TYR A 1 117 ? 10.749 -12.869 -9.923 1.00 81.50 117 TYR A O 1
ATOM 927 N N . ARG A 1 118 ? 11.243 -11.643 -8.132 1.00 83.56 118 ARG A N 1
ATOM 928 C CA . ARG A 1 118 ? 11.749 -12.779 -7.330 1.00 83.56 118 ARG A CA 1
ATOM 929 C C . ARG A 1 118 ? 10.794 -13.250 -6.237 1.00 83.56 118 ARG A C 1
ATOM 931 O O . ARG A 1 118 ? 11.120 -14.185 -5.503 1.00 83.56 118 ARG A O 1
ATOM 938 N N . GLU A 1 119 ? 9.648 -12.603 -6.098 1.00 87.88 119 GLU A N 1
ATOM 939 C CA . GLU A 1 119 ? 8.663 -12.955 -5.089 1.00 87.88 119 GLU A CA 1
ATOM 940 C C . GLU A 1 119 ? 7.752 -14.066 -5.602 1.00 87.88 119 GLU A C 1
ATOM 942 O O . GLU A 1 119 ? 7.345 -14.106 -6.764 1.00 87.88 119 GLU A O 1
ATOM 947 N N . ARG A 1 120 ? 7.463 -15.023 -4.719 1.00 91.19 120 ARG A N 1
ATOM 948 C CA . ARG A 1 120 ? 6.629 -16.182 -5.058 1.00 91.19 120 ARG A CA 1
ATOM 949 C C . ARG A 1 120 ? 5.147 -15.833 -5.108 1.00 91.19 120 ARG A C 1
ATOM 951 O O . ARG A 1 120 ? 4.402 -16.462 -5.849 1.00 91.19 120 ARG A O 1
ATOM 958 N N . GLU A 1 121 ? 4.742 -14.849 -4.320 1.00 95.38 121 GLU A N 1
ATOM 959 C CA . GLU A 1 121 ? 3.367 -14.398 -4.166 1.00 95.38 121 GLU A CA 1
ATOM 960 C C . GLU A 1 121 ? 3.305 -12.878 -4.279 1.00 95.38 121 GLU A C 1
ATOM 962 O O . GLU A 1 121 ? 4.306 -12.197 -4.059 1.00 95.38 121 GLU A O 1
ATOM 967 N N . ALA A 1 122 ? 2.130 -12.366 -4.639 1.00 96.75 122 ALA A N 1
ATOM 968 C CA . ALA A 1 122 ? 1.864 -10.939 -4.580 1.00 96.75 122 ALA A CA 1
ATOM 969 C C . ALA A 1 122 ? 1.717 -10.473 -3.127 1.00 96.75 122 ALA A C 1
ATOM 971 O O . ALA A 1 122 ? 1.401 -11.252 -2.226 1.00 96.75 122 ALA A O 1
ATOM 972 N N . ARG A 1 123 ? 1.905 -9.178 -2.926 1.00 97.00 123 ARG A N 1
ATOM 973 C CA . ARG A 1 123 ? 1.716 -8.459 -1.675 1.00 97.00 123 ARG A CA 1
ATOM 974 C C . ARG A 1 123 ? 0.720 -7.337 -1.886 1.00 97.00 123 ARG A C 1
ATOM 976 O O . ARG A 1 123 ? 0.623 -6.772 -2.975 1.00 97.00 123 ARG A O 1
ATOM 983 N N . VAL A 1 124 ? -0.004 -7.008 -0.829 1.00 97.44 124 VAL A N 1
ATOM 984 C CA . VAL A 1 124 ? -0.840 -5.813 -0.789 1.00 97.44 124 VAL A CA 1
ATOM 985 C C . VAL A 1 124 ? 0.003 -4.675 -0.237 1.00 97.44 124 VAL A C 1
ATOM 987 O O . VAL A 1 124 ? 0.557 -4.774 0.858 1.00 97.44 124 VAL A O 1
ATOM 990 N N . ILE A 1 125 ? 0.103 -3.605 -1.013 1.00 95.94 125 ILE A N 1
ATOM 991 C CA . ILE A 1 125 ? 0.653 -2.330 -0.579 1.00 95.94 125 ILE A CA 1
ATOM 992 C C . ILE A 1 125 ? -0.502 -1.517 -0.006 1.00 95.94 125 ILE A C 1
ATOM 994 O O . ILE A 1 125 ? -1.525 -1.362 -0.671 1.00 95.94 125 ILE A O 1
ATOM 998 N N . ILE A 1 126 ? -0.340 -1.007 1.212 1.00 95.75 126 ILE A N 1
ATOM 999 C CA . ILE A 1 126 ? -1.285 -0.093 1.858 1.00 95.75 126 ILE A CA 1
ATOM 1000 C C . ILE A 1 126 ? -0.495 1.133 2.296 1.00 95.75 126 ILE A C 1
ATOM 1002 O O . ILE A 1 126 ? 0.490 0.997 3.017 1.00 95.75 126 ILE A O 1
ATOM 1006 N N . GLY A 1 127 ? -0.907 2.323 1.883 1.00 93.69 127 GLY A N 1
ATOM 1007 C CA . GLY A 1 127 ? -0.197 3.544 2.240 1.00 93.69 127 GLY A CA 1
ATOM 1008 C C . GLY A 1 127 ? -1.084 4.770 2.314 1.00 93.69 127 GLY A C 1
ATOM 1009 O O . GLY A 1 127 ? -2.239 4.738 1.895 1.00 93.69 127 GLY A O 1
ATOM 1010 N N . THR A 1 128 ? -0.537 5.846 2.870 1.00 90.25 128 THR A N 1
ATOM 1011 C CA . THR A 1 128 ? -1.157 7.177 2.861 1.00 90.25 128 THR A CA 1
ATOM 1012 C C . THR A 1 128 ? -0.159 8.190 2.324 1.00 90.25 128 THR A C 1
ATOM 1014 O O . THR A 1 128 ? 0.941 8.301 2.873 1.00 90.25 128 THR A O 1
ATOM 1017 N N . GLY A 1 129 ? -0.551 8.937 1.291 1.00 80.31 129 GLY A N 1
ATOM 1018 C CA . GLY A 1 129 ? 0.370 9.801 0.545 1.00 80.31 129 GLY A CA 1
ATOM 1019 C C . GLY A 1 129 ? 1.485 9.013 -0.157 1.00 80.31 129 GLY A C 1
ATOM 1020 O O . GLY A 1 129 ? 1.341 7.818 -0.400 1.00 80.31 129 GLY A O 1
ATOM 1021 N N . ASP A 1 130 ? 2.599 9.684 -0.450 1.00 73.31 130 ASP A N 1
ATOM 1022 C CA . ASP A 1 130 ? 3.679 9.118 -1.276 1.00 73.31 130 ASP A CA 1
ATOM 1023 C C . ASP A 1 130 ? 4.754 8.367 -0.463 1.00 73.31 130 ASP A C 1
ATOM 1025 O O . ASP A 1 130 ? 5.454 7.503 -0.990 1.00 73.31 130 ASP A O 1
ATOM 1029 N N . ASP A 1 131 ? 4.868 8.645 0.840 1.00 66.94 131 ASP A N 1
ATOM 1030 C CA . ASP A 1 131 ? 6.061 8.269 1.616 1.00 66.94 131 ASP A CA 1
ATOM 1031 C C . ASP A 1 131 ? 5.859 7.088 2.574 1.00 66.94 131 ASP A C 1
ATOM 1033 O O . ASP A 1 131 ? 6.829 6.491 3.045 1.00 66.94 131 ASP A O 1
ATOM 1037 N N . THR A 1 132 ? 4.614 6.739 2.911 1.00 70.69 132 THR A N 1
ATOM 1038 C CA . THR A 1 132 ? 4.341 5.724 3.941 1.00 70.69 132 THR A CA 1
ATOM 1039 C C . THR A 1 132 ? 3.563 4.565 3.359 1.00 70.69 132 THR A C 1
ATOM 1041 O O . THR A 1 132 ? 2.348 4.644 3.207 1.00 70.69 132 THR A O 1
ATOM 1044 N N . HIS A 1 133 ? 4.273 3.468 3.104 1.00 87.88 133 HIS A N 1
ATOM 1045 C CA . HIS A 1 133 ? 3.701 2.218 2.627 1.00 87.88 133 HIS A CA 1
ATOM 1046 C C . HIS A 1 133 ? 4.032 1.078 3.590 1.00 87.88 133 HIS A C 1
ATOM 1048 O O . HIS A 1 133 ? 5.164 0.943 4.060 1.00 87.88 133 HIS A O 1
ATOM 1054 N N . VAL A 1 134 ? 3.039 0.240 3.867 1.00 94.19 134 VAL A N 1
ATOM 1055 C CA . VAL A 1 134 ? 3.221 -1.079 4.466 1.00 94.19 134 VAL A CA 1
ATOM 1056 C C . VAL A 1 134 ? 2.943 -2.142 3.413 1.00 94.19 134 VA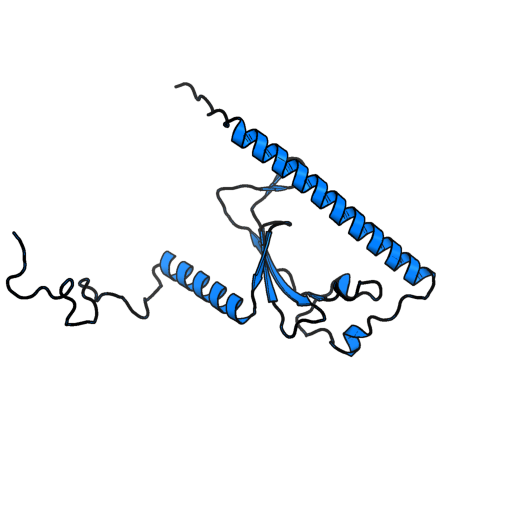L A C 1
ATOM 1058 O O . VAL A 1 134 ? 2.043 -1.999 2.585 1.00 94.19 134 VAL A O 1
ATOM 1061 N N . TRP A 1 135 ? 3.726 -3.216 3.457 1.00 95.50 135 TRP A N 1
ATOM 1062 C CA . TRP A 1 135 ? 3.537 -4.389 2.613 1.00 95.50 135 TRP A CA 1
ATOM 1063 C C . TRP A 1 135 ? 3.000 -5.524 3.470 1.00 95.50 135 TRP A C 1
ATOM 1065 O O . TRP A 1 135 ? 3.597 -5.855 4.493 1.00 95.50 135 TRP A O 1
ATOM 1075 N N . ALA A 1 136 ? 1.905 -6.129 3.027 1.00 96.31 136 ALA A N 1
ATOM 1076 C CA . ALA A 1 136 ? 1.314 -7.305 3.644 1.00 96.31 136 ALA A CA 1
ATOM 1077 C C . ALA A 1 136 ? 1.333 -8.472 2.654 1.00 96.31 136 ALA A C 1
ATOM 1079 O O . ALA A 1 136 ? 1.045 -8.301 1.466 1.00 96.31 136 ALA A O 1
ATOM 1080 N N . THR A 1 137 ? 1.649 -9.672 3.133 1.00 97.19 137 THR A N 1
ATOM 1081 C CA . THR A 1 137 ? 1.329 -10.908 2.403 1.00 97.19 137 THR A CA 1
ATOM 1082 C C . THR A 1 137 ? -0.185 -11.013 2.187 1.00 97.19 137 THR A C 1
ATOM 1084 O O . THR A 1 137 ? -0.966 -10.325 2.846 1.00 97.19 137 THR A O 1
ATOM 1087 N N . LEU A 1 138 ? -0.634 -11.882 1.276 1.00 97.38 138 LEU A N 1
ATOM 1088 C CA . LEU A 1 138 ? -2.074 -12.048 1.027 1.00 97.38 138 LEU A CA 1
ATOM 1089 C C . LEU A 1 138 ? -2.832 -12.490 2.290 1.00 97.38 138 LEU A C 1
ATOM 1091 O O . LEU A 1 138 ? -3.904 -11.964 2.566 1.00 97.38 138 LEU A O 1
ATOM 1095 N N . ALA A 1 139 ? -2.246 -13.387 3.090 1.00 97.12 139 ALA A N 1
ATOM 1096 C CA . ALA A 1 139 ? -2.847 -13.849 4.342 1.00 97.12 139 ALA A CA 1
ATOM 1097 C C . ALA A 1 139 ? -2.956 -12.725 5.388 1.00 97.12 139 ALA A C 1
ATOM 1099 O O . ALA A 1 139 ? -4.003 -12.551 6.008 1.00 97.12 139 ALA A O 1
ATOM 1100 N N . GLU A 1 140 ? -1.902 -11.921 5.554 1.00 97.62 140 GLU A N 1
ATOM 1101 C CA . GLU A 1 140 ? -1.931 -10.760 6.456 1.00 97.62 140 GLU A CA 1
ATOM 1102 C C . GLU A 1 140 ? -2.938 -9.707 5.974 1.00 97.62 140 GLU A C 1
ATOM 1104 O O . GLU A 1 140 ? -3.661 -9.122 6.778 1.00 97.62 140 GLU A O 1
ATOM 1109 N N . ALA A 1 141 ? -3.039 -9.483 4.662 1.00 97.31 141 ALA A N 1
ATOM 1110 C CA . ALA A 1 141 ? -4.014 -8.560 4.093 1.00 97.31 141 ALA A CA 1
ATOM 1111 C C . ALA A 1 141 ? -5.463 -9.026 4.331 1.00 97.31 141 ALA A C 1
ATOM 1113 O O . ALA A 1 141 ? -6.324 -8.203 4.648 1.00 97.31 141 ALA A O 1
ATOM 1114 N N . GLU A 1 142 ? -5.737 -10.330 4.230 1.00 98.00 142 GLU A N 1
ATOM 1115 C CA . GLU A 1 142 ? -7.037 -10.917 4.584 1.00 98.00 142 GLU A CA 1
ATOM 1116 C C . GLU A 1 142 ? -7.370 -10.725 6.072 1.00 98.00 142 GLU A C 1
ATOM 1118 O O . GLU A 1 142 ? -8.506 -10.377 6.415 1.00 98.00 142 GLU A O 1
ATOM 1123 N N . GLU A 1 143 ? -6.388 -10.896 6.960 1.00 97.19 143 GLU A N 1
ATOM 1124 C CA . GLU A 1 143 ? -6.547 -10.667 8.400 1.00 97.19 143 GLU A CA 1
ATOM 1125 C C . GLU A 1 143 ? -6.827 -9.188 8.715 1.00 97.19 143 GLU A C 1
ATOM 1127 O O . GLU A 1 143 ? -7.765 -8.872 9.459 1.00 97.19 143 GLU A O 1
ATOM 1132 N N . ILE A 1 144 ? -6.081 -8.269 8.093 1.00 96.44 144 ILE A N 1
ATOM 1133 C CA . ILE A 1 144 ? -6.295 -6.819 8.203 1.00 96.44 144 ILE A CA 1
ATOM 1134 C C . ILE A 1 144 ? -7.705 -6.457 7.726 1.00 96.44 144 ILE A C 1
ATOM 1136 O O . ILE A 1 144 ? -8.450 -5.786 8.445 1.00 96.44 144 ILE A O 1
ATOM 1140 N N . ALA A 1 145 ? -8.106 -6.930 6.543 1.00 96.44 145 ALA A N 1
ATOM 1141 C CA . ALA A 1 145 ? -9.424 -6.651 5.981 1.00 96.44 145 ALA A CA 1
ATOM 1142 C C . ALA A 1 145 ? -10.549 -7.176 6.885 1.00 96.44 145 ALA A C 1
ATOM 1144 O O . ALA A 1 145 ? -11.525 -6.469 7.146 1.00 96.44 145 ALA A O 1
ATOM 1145 N N . THR A 1 146 ? -10.395 -8.392 7.414 1.00 95.62 146 THR A N 1
ATOM 1146 C CA . THR A 1 146 ? -11.353 -8.996 8.348 1.00 95.62 146 THR A CA 1
ATOM 1147 C C . THR A 1 146 ? -11.483 -8.162 9.618 1.00 95.62 146 THR A C 1
ATOM 1149 O O . THR A 1 146 ? -12.598 -7.820 10.017 1.00 95.62 146 THR A O 1
ATOM 1152 N N . THR A 1 147 ? -10.354 -7.755 10.199 1.00 95.56 147 THR A N 1
ATOM 1153 C CA . THR A 1 147 ? -10.311 -6.922 11.406 1.00 95.56 147 THR A CA 1
ATOM 1154 C C . THR A 1 147 ? -11.002 -5.577 11.181 1.00 95.56 147 THR A C 1
ATOM 1156 O O . THR A 1 147 ? -11.826 -5.159 11.996 1.00 95.56 147 THR A O 1
ATOM 1159 N N . ILE A 1 148 ? -10.740 -4.914 10.050 1.00 95.12 148 ILE A N 1
ATOM 1160 C CA . ILE A 1 148 ? -11.401 -3.652 9.684 1.00 95.12 148 ILE A CA 1
ATOM 1161 C C . ILE A 1 148 ? -12.917 -3.849 9.582 1.00 95.12 148 ILE A C 1
ATOM 1163 O O . ILE A 1 148 ? -13.685 -3.072 10.152 1.00 95.12 148 ILE A O 1
ATOM 1167 N N . LEU A 1 149 ? -13.370 -4.894 8.883 1.00 95.56 149 LEU A N 1
ATOM 1168 C CA . LEU A 1 149 ? -14.798 -5.171 8.723 1.00 95.56 149 LEU A CA 1
ATOM 1169 C C . LEU A 1 149 ? -15.481 -5.470 10.061 1.00 95.56 149 LEU A C 1
ATOM 1171 O O . LEU A 1 149 ? -16.613 -5.032 10.276 1.00 95.56 149 LEU A O 1
ATOM 1175 N N . ASP A 1 150 ? -14.808 -6.166 10.973 1.00 92.62 150 ASP A N 1
ATOM 1176 C CA . ASP A 1 150 ? -15.325 -6.414 12.316 1.00 92.62 150 ASP A CA 1
ATOM 1177 C C . ASP A 1 150 ? -15.446 -5.133 13.137 1.00 92.62 150 ASP A C 1
ATOM 1179 O O . ASP A 1 150 ? -16.500 -4.899 13.732 1.00 92.62 150 ASP A O 1
ATOM 1183 N N . LEU A 1 151 ? -14.445 -4.251 13.102 1.00 93.44 151 LEU A N 1
ATOM 1184 C CA . LEU A 1 151 ? -14.522 -2.938 13.749 1.00 93.44 151 LEU A CA 1
ATOM 1185 C C . LEU A 1 151 ? -15.667 -2.086 13.174 1.00 93.44 151 LEU A C 1
ATOM 1187 O O . LEU A 1 151 ? -16.411 -1.451 13.923 1.00 93.44 151 LEU A O 1
ATOM 1191 N N . VAL A 1 152 ? -15.884 -2.127 11.855 1.00 94.94 152 VAL A N 1
ATOM 1192 C CA . VAL A 1 152 ? -17.022 -1.450 11.210 1.00 94.94 152 VAL A CA 1
ATOM 1193 C C . VAL A 1 152 ? -18.356 -2.024 11.692 1.00 94.94 152 VAL A C 1
ATOM 1195 O O . VAL A 1 152 ? -19.283 -1.268 11.994 1.00 94.94 152 VAL A O 1
ATOM 1198 N N . ARG A 1 153 ? -18.480 -3.353 11.791 1.00 94.12 153 ARG A N 1
ATOM 1199 C CA . ARG A 1 153 ? -19.688 -3.999 12.330 1.00 94.12 153 ARG A CA 1
ATOM 1200 C C . ARG A 1 153 ? -19.920 -3.607 13.789 1.00 94.12 153 ARG A C 1
ATOM 1202 O O . ARG A 1 153 ? -21.073 -3.395 14.163 1.00 94.12 153 ARG A O 1
ATOM 1209 N N . GLN A 1 154 ? -18.860 -3.501 14.594 1.00 90.88 154 GLN A N 1
ATOM 1210 C CA . GLN A 1 154 ? -18.941 -3.090 15.999 1.00 90.88 154 GLN A CA 1
ATOM 1211 C C . GLN A 1 154 ? -19.476 -1.666 16.111 1.00 90.88 154 GLN A C 1
ATOM 1213 O O . GLN A 1 154 ? -20.473 -1.439 16.794 1.00 90.88 154 GLN A O 1
ATOM 1218 N N . ALA A 1 155 ? -18.891 -0.731 15.361 1.00 91.69 155 ALA A N 1
ATOM 1219 C CA . ALA A 1 155 ? -19.317 0.666 15.343 1.00 91.69 155 ALA A CA 1
ATOM 1220 C C . ALA A 1 155 ? -20.774 0.844 14.879 1.00 91.69 155 ALA A C 1
ATOM 1222 O O . ALA A 1 155 ? -21.469 1.751 15.331 1.00 91.69 155 ALA A O 1
ATOM 1223 N N . ARG A 1 156 ? -21.261 -0.035 13.995 1.00 96.62 156 ARG A N 1
ATOM 1224 C CA . ARG A 1 156 ? -22.654 -0.038 13.517 1.00 96.62 156 ARG A CA 1
ATOM 1225 C C . ARG A 1 156 ? -23.631 -0.770 14.443 1.00 96.62 156 ARG A C 1
ATOM 1227 O O . ARG A 1 156 ? -24.819 -0.809 14.137 1.00 96.62 156 ARG A O 1
ATOM 1234 N N . GLY A 1 157 ? -23.158 -1.377 15.533 1.00 92.25 157 GLY A N 1
ATOM 1235 C CA . GLY A 1 157 ? -23.991 -2.181 16.433 1.00 92.25 157 GLY A CA 1
ATOM 1236 C C . GLY A 1 157 ? -24.504 -3.485 15.809 1.00 92.25 157 GLY A C 1
ATOM 1237 O O . GLY A 1 157 ? -25.447 -4.080 16.317 1.00 92.25 157 GLY A O 1
ATOM 1238 N N . THR A 1 158 ? -23.906 -3.932 14.700 1.00 91.88 158 THR A N 1
ATOM 1239 C CA . THR A 1 158 ? -24.278 -5.173 13.997 1.00 91.88 158 THR A CA 1
ATOM 1240 C C . THR A 1 158 ? -23.313 -6.321 14.280 1.00 91.88 158 THR A C 1
ATOM 1242 O O . THR A 1 158 ? -23.484 -7.419 13.755 1.00 91.88 158 THR A O 1
ATOM 1245 N N . TRP A 1 159 ? -22.253 -6.074 15.048 1.00 89.81 159 TRP A N 1
ATOM 1246 C CA . TRP A 1 159 ? -21.307 -7.115 15.418 1.00 89.81 159 TRP A CA 1
ATOM 1247 C C . TRP A 1 159 ? -21.905 -8.011 16.491 1.00 89.81 159 TRP A C 1
ATOM 1249 O O . TRP A 1 159 ? -22.322 -7.544 17.548 1.00 89.81 159 TRP A O 1
ATOM 1259 N N . THR A 1 160 ? -21.929 -9.310 16.206 1.00 79.00 160 THR A N 1
ATOM 1260 C CA . THR A 1 160 ? -22.217 -10.327 17.210 1.00 79.00 160 THR A CA 1
ATOM 1261 C C . THR A 1 160 ? -20.891 -10.970 17.601 1.00 79.00 160 THR A C 1
ATOM 1263 O O . THR A 1 160 ? -20.290 -11.641 16.760 1.00 79.00 160 THR A O 1
ATOM 1266 N N . PRO A 1 161 ? -20.402 -10.760 18.830 1.00 74.38 161 PRO A N 1
ATOM 1267 C CA . PRO A 1 161 ? -19.224 -11.458 19.323 1.00 74.38 161 PRO A CA 1
ATOM 1268 C C . PRO A 1 161 ? -19.430 -12.969 19.203 1.00 74.38 161 PRO A C 1
ATOM 1270 O O . PRO A 1 161 ? -20.368 -13.520 19.776 1.00 74.38 161 PRO A O 1
ATOM 1273 N N . VAL A 1 162 ? -18.549 -13.638 18.453 1.00 73.44 162 VAL A N 1
ATOM 1274 C CA . VAL A 1 162 ? -18.572 -15.105 18.283 1.00 73.44 162 VAL A CA 1
ATOM 1275 C C . VAL A 1 162 ? -18.357 -15.804 19.629 1.00 73.44 162 VAL A C 1
ATOM 1277 O O . VAL A 1 162 ? -18.896 -16.879 19.875 1.00 73.44 162 VAL A O 1
ATOM 1280 N N . VAL A 1 163 ? -17.619 -15.150 20.526 1.00 65.56 163 VAL A N 1
ATOM 1281 C CA . VAL A 1 163 ? -17.472 -15.517 21.929 1.00 65.56 163 VAL A CA 1
ATOM 1282 C C . VAL A 1 163 ? -17.563 -14.222 22.720 1.00 65.56 163 VAL A C 1
ATOM 1284 O O . VAL A 1 163 ? -16.655 -13.393 22.660 1.00 65.56 163 VAL A O 1
ATOM 1287 N N . LEU A 1 164 ? -18.661 -14.010 23.445 1.00 57.94 164 LEU A N 1
ATOM 1288 C CA . LEU A 1 164 ? -18.597 -13.033 24.518 1.00 57.94 164 LEU A CA 1
ATOM 1289 C C . LEU A 1 164 ? -17.719 -13.640 25.619 1.00 57.94 164 LEU A C 1
ATOM 1291 O O . LEU A 1 164 ? -17.972 -14.779 26.018 1.00 57.94 164 LEU A O 1
ATOM 1295 N N . PRO A 1 165 ? -16.724 -12.911 26.151 1.00 65.50 165 PRO A N 1
ATOM 1296 C CA . PRO A 1 165 ? -16.010 -13.371 27.339 1.00 65.50 165 PRO A CA 1
ATOM 1297 C C . PRO A 1 165 ? -16.955 -13.543 28.538 1.00 65.50 165 PRO A C 1
ATOM 1299 O O . PRO A 1 165 ? -16.587 -14.215 29.496 1.00 65.50 165 PRO A O 1
ATOM 1302 N N . PHE A 1 166 ? -18.164 -12.972 28.463 1.00 72.12 166 PHE A N 1
ATOM 1303 C CA . PHE A 1 166 ? -19.175 -12.978 29.505 1.00 72.12 166 PHE A CA 1
ATOM 1304 C C . PHE A 1 166 ? -20.592 -13.168 28.934 1.00 72.12 166 PHE A C 1
ATOM 1306 O O . PHE A 1 166 ? -20.921 -12.648 27.875 1.00 72.12 166 PHE A O 1
ATOM 1313 N N . ASP A 1 167 ? -21.463 -13.881 29.632 1.00 75.88 167 ASP A N 1
ATOM 1314 C CA . ASP A 1 167 ? -22.888 -13.970 29.340 1.00 75.88 167 ASP A CA 1
ATOM 1315 C C . ASP A 1 167 ? -23.572 -12.585 29.492 1.00 75.88 167 ASP A C 1
ATOM 1317 O O . ASP A 1 167 ? -22.943 -11.616 29.934 1.00 75.88 167 ASP A O 1
ATOM 1321 N N . PRO A 1 168 ? -24.867 -12.440 29.148 1.00 71.00 168 PRO A N 1
ATOM 1322 C CA . PRO A 1 168 ? -25.593 -11.176 29.316 1.00 71.00 168 PRO A CA 1
ATOM 1323 C C . PRO A 1 168 ? -25.612 -10.614 30.750 1.00 71.00 168 PRO A C 1
ATOM 1325 O O . PRO A 1 168 ? -25.970 -9.452 30.931 1.00 71.00 168 PRO A O 1
ATOM 1328 N N . ASN A 1 169 ? -25.242 -11.411 31.758 1.00 75.56 169 ASN A N 1
ATOM 1329 C CA . ASN A 1 169 ? -25.140 -11.008 33.159 1.00 75.56 169 ASN A CA 1
ATOM 1330 C C . ASN A 1 169 ? -23.699 -10.652 33.576 1.00 75.56 169 ASN A C 1
ATOM 1332 O O . ASN A 1 169 ? -23.470 -10.341 34.743 1.00 75.56 169 ASN A O 1
ATOM 1336 N N . GLY A 1 170 ? -22.726 -10.692 32.659 1.00 72.88 170 GLY A N 1
ATOM 1337 C CA . GLY A 1 170 ? -21.317 -10.446 32.970 1.00 72.88 170 GLY A CA 1
ATOM 1338 C C . GLY A 1 170 ? -20.552 -11.674 33.493 1.00 72.88 170 GLY A C 1
ATOM 1339 O O . GLY A 1 170 ? -19.450 -11.513 34.015 1.00 72.88 170 GLY A O 1
ATOM 1340 N N . GLY A 1 171 ? -21.090 -12.892 33.363 1.00 75.31 171 GLY A N 1
ATOM 1341 C CA . GLY A 1 171 ? -20.458 -14.135 33.825 1.00 75.31 171 GLY A CA 1
ATOM 1342 C C . GLY A 1 171 ? -19.682 -14.868 32.730 1.00 75.31 171 GLY A C 1
ATOM 1343 O O . GLY A 1 171 ? -20.224 -15.128 31.666 1.00 75.31 171 GLY A O 1
ATOM 1344 N N . CYS A 1 172 ? -18.416 -15.223 32.945 1.00 80.56 172 CYS A N 1
ATOM 1345 C CA . CYS A 1 172 ? -17.655 -15.973 31.942 1.00 80.56 172 CYS A CA 1
ATOM 1346 C C . CYS A 1 172 ? -18.128 -17.442 31.868 1.00 80.56 172 CYS A C 1
ATOM 1348 O O . CYS A 1 172 ? -18.743 -17.933 32.812 1.00 80.56 172 CYS A O 1
ATOM 1350 N N . PRO A 1 173 ? -17.863 -18.176 30.769 1.00 79.56 173 PRO A N 1
ATOM 1351 C CA . PRO A 1 173 ? -18.303 -19.571 30.635 1.00 79.56 173 PRO A CA 1
ATOM 1352 C C . PRO A 1 173 ? -17.613 -20.537 31.615 1.00 79.56 173 PRO A C 1
ATOM 1354 O O . PRO A 1 173 ? -18.015 -21.696 31.723 1.00 79.56 173 PRO A O 1
ATOM 1357 N N . ASP A 1 174 ? -16.569 -20.086 32.313 1.00 83.00 174 ASP A N 1
ATOM 1358 C CA . ASP A 1 174 ? -15.894 -20.862 33.343 1.00 83.00 174 ASP A CA 1
ATOM 1359 C C . ASP A 1 174 ? -16.672 -20.797 34.664 1.00 83.00 174 ASP A C 1
ATOM 1361 O O . ASP A 1 174 ? -16.572 -19.833 35.427 1.00 83.00 174 ASP A O 1
ATOM 1365 N N . ALA A 1 175 ? -17.393 -21.880 34.965 1.00 81.75 175 ALA A N 1
ATOM 1366 C CA . ALA A 1 175 ? -18.148 -22.048 36.206 1.00 81.75 175 ALA A CA 1
ATOM 1367 C C . ALA A 1 175 ? -17.281 -21.962 37.482 1.00 81.75 175 ALA A C 1
ATOM 1369 O O . ALA A 1 175 ? -17.824 -21.846 38.579 1.00 81.75 175 ALA A O 1
ATOM 1370 N N . THR A 1 176 ? -15.950 -22.032 37.359 1.00 83.62 176 THR A N 1
ATOM 1371 C CA . THR A 1 176 ? -14.999 -21.925 38.476 1.00 83.62 176 THR A CA 1
ATOM 1372 C C . THR A 1 176 ? -14.402 -20.527 38.648 1.00 83.62 176 THR A C 1
ATOM 1374 O O . THR A 1 176 ? -13.645 -20.293 39.592 1.00 83.62 176 THR A O 1
ATOM 1377 N N . CYS A 1 177 ? -14.754 -19.568 37.787 1.00 81.69 177 CYS A N 1
ATOM 1378 C CA . CYS A 1 177 ? -14.289 -18.192 37.902 1.00 81.69 177 CYS A CA 1
ATOM 1379 C C . CYS A 1 177 ? -14.858 -17.523 39.162 1.00 81.69 177 CYS A C 1
ATOM 1381 O O . CYS A 1 177 ? -16.012 -17.094 39.179 1.00 81.69 177 CYS A O 1
ATOM 1383 N N . ALA A 1 178 ? -14.031 -17.365 40.198 1.00 79.75 178 ALA A N 1
ATOM 1384 C CA . ALA A 1 178 ? -14.427 -16.752 41.471 1.00 79.75 178 ALA A CA 1
ATOM 1385 C C . ALA A 1 178 ? -14.945 -15.304 41.331 1.00 79.75 178 ALA A C 1
ATOM 1387 O O . ALA A 1 178 ? -15.742 -14.856 42.150 1.00 79.75 178 ALA A O 1
ATOM 1388 N N . ASN A 1 179 ? -14.549 -14.582 40.273 1.00 77.38 179 ASN A N 1
ATOM 1389 C CA . ASN A 1 179 ? -15.066 -13.238 39.989 1.00 77.38 179 ASN A CA 1
ATOM 1390 C C . ASN A 1 179 ? -16.494 -13.251 39.418 1.00 77.38 179 ASN A C 1
ATOM 1392 O O . ASN A 1 179 ? -17.253 -12.319 39.667 1.00 77.38 179 ASN A O 1
ATOM 1396 N N . CYS A 1 180 ? -16.860 -14.277 38.646 1.00 79.00 180 CYS A N 1
ATOM 1397 C CA . CYS A 1 180 ? -18.181 -14.394 38.014 1.00 79.00 180 CYS A CA 1
ATOM 1398 C C . CYS A 1 180 ? -19.160 -15.224 38.858 1.00 79.00 180 CYS A C 1
ATOM 1400 O O . CYS A 1 180 ? -20.370 -15.010 38.803 1.00 79.00 180 CYS A O 1
ATOM 1402 N N . HIS A 1 181 ? -18.631 -16.149 39.661 1.00 79.06 181 HIS A N 1
ATOM 1403 C CA . HIS A 1 181 ? -19.371 -17.047 40.541 1.00 79.06 181 HIS A CA 1
ATOM 1404 C C . HIS A 1 181 ? -18.766 -17.010 41.954 1.00 79.06 181 HIS A C 1
ATOM 1406 O O . HIS A 1 181 ? -18.178 -18.003 42.391 1.00 79.06 181 HIS A O 1
ATOM 1412 N N . PRO A 1 182 ? -18.863 -15.872 42.673 1.00 73.56 182 PRO A N 1
ATOM 1413 C CA . PRO A 1 182 ? -18.348 -15.779 44.033 1.00 73.56 182 PRO A CA 1
ATOM 1414 C C . PRO A 1 182 ? -18.994 -16.857 44.903 1.00 73.56 182 PRO A C 1
ATOM 1416 O O . PRO A 1 182 ? -20.215 -17.056 44.870 1.00 73.56 182 PRO A O 1
ATOM 1419 N N . LEU A 1 183 ? -18.170 -17.577 45.669 1.00 77.75 183 LEU A N 1
ATOM 1420 C CA . LEU A 1 183 ? -18.666 -18.633 46.540 1.00 77.75 183 LEU A CA 1
ATOM 1421 C C . LEU A 1 183 ? -19.627 -18.027 47.576 1.00 77.75 183 LEU A C 1
ATOM 1423 O O . LEU A 1 183 ? -19.380 -16.922 48.077 1.00 77.75 183 LEU A O 1
ATOM 1427 N N . PRO A 1 184 ? -20.725 -18.725 47.926 1.00 75.94 184 PRO A N 1
ATOM 1428 C CA . PRO A 1 184 ? -21.647 -18.249 48.946 1.00 75.94 184 PRO A CA 1
ATOM 1429 C C . PRO A 1 184 ? -20.885 -17.977 50.254 1.00 75.94 184 PRO A C 1
ATOM 1431 O O . PRO A 1 184 ? -20.440 -18.911 50.917 1.00 75.94 184 PRO A O 1
ATOM 1434 N N . GLY A 1 185 ? -20.721 -16.697 50.609 1.00 77.81 185 GLY A N 1
ATOM 1435 C CA . GLY A 1 185 ? -20.003 -16.260 51.815 1.00 77.81 185 GLY A CA 1
ATOM 1436 C C . GLY A 1 185 ? -18.794 -15.341 51.595 1.00 77.81 185 GLY A C 1
ATOM 1437 O O . GLY A 1 185 ? -18.300 -14.801 52.579 1.00 77.81 185 GLY A O 1
ATOM 1438 N N . GLU A 1 186 ? -18.339 -15.112 50.357 1.00 69.81 186 GLU A N 1
ATOM 1439 C CA . GLU A 1 186 ? -17.146 -14.279 50.074 1.00 69.81 186 GLU A CA 1
ATOM 1440 C C . GLU A 1 186 ? -17.437 -12.804 49.747 1.00 69.81 186 GLU A C 1
ATOM 1442 O O . GLU A 1 186 ? -16.512 -12.033 49.481 1.00 69.81 186 GLU A O 1
ATOM 1447 N N . VAL A 1 187 ? -18.699 -12.362 49.795 1.00 54.06 187 VAL A N 1
ATOM 1448 C CA . VAL A 1 187 ? -19.026 -10.944 49.576 1.00 54.06 187 VAL A CA 1
ATOM 1449 C C . VAL A 1 187 ? -18.533 -10.140 50.779 1.00 54.06 187 VAL A C 1
ATOM 1451 O O . VAL A 1 187 ? -19.167 -10.117 51.834 1.00 54.06 187 VAL A O 1
ATOM 1454 N N . SER A 1 188 ? -17.357 -9.531 50.634 1.00 57.16 188 SER A N 1
ATOM 1455 C CA . SER A 1 188 ? -16.821 -8.589 51.614 1.00 57.16 188 SER A CA 1
ATOM 1456 C C . SER A 1 188 ? -17.763 -7.390 51.716 1.00 57.16 188 SER A C 1
ATOM 1458 O O . SER A 1 188 ? -18.149 -6.819 50.694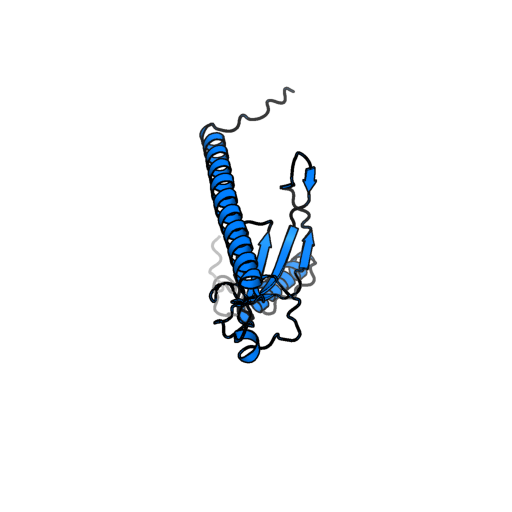 1.00 57.16 188 SER A O 1
ATOM 1460 N N . ALA A 1 189 ? -18.166 -7.085 52.951 1.00 53.16 189 ALA A N 1
ATOM 1461 C CA . ALA A 1 189 ? -18.975 -5.924 53.315 1.00 53.16 189 ALA A CA 1
ATOM 1462 C C . ALA A 1 189 ? -18.231 -4.602 53.081 1.00 53.16 189 ALA A C 1
ATOM 1464 O O . ALA A 1 189 ? -16.982 -4.600 53.195 1.00 53.16 189 ALA A O 1
#

Organism: NCBI:txid1124761